Protein AF-A0A7C5Z995-F1 (afdb_monomer)

pLDDT: mean 93.44, std 4.26, range [63.25, 98.56]

Secondary structure (DSSP, 8-state):
--HHHHHHHHTTTS-HHHHHHHHHHHTSSS----HHHHHHHHT--HHHHHHHHHHHHHHHHHHHHT-HHHHHHHHHHHHHHHTTTTEEEHHHHHHHHHHHTT--GGGHHHHHHHGGG-TTEEEEPP-SSB-SEEEETTTHHHHHHHHHHHHHHHTT-EEEHHHHHHHHHHHHHHHHSSPPPHHHHHHHHHHBSSEEE-TTSEEEETTSTTT---SHHHHHHHHHHHH-S-EEHHHHHHHHHHHHT---TTB-GGGT----HHHHHHHHHH-TTEEEEETTEEEETTSS---S-HHHHHHHHHHHH-S-EEHHHHHHHHHHHS---HHHHHHHHHHTBTTBEE-TTSEEE-

Radius of gyration: 31.65 Å; Cα contacts (8 Å, |Δi|>4): 480; chains: 1; bounding box: 78×37×88 Å

Sequence (350 aa):
MMVKEIFEELTKDLDKREKTILDLRFGLSGKKKSLQEIGDGFGITKERVRQIQEKLLKKFYEKIEENKKINKIFELVHELLIQSNGFKSKNSLLNKLAQDLETKEEEINYLRFFLIFAKGIEDILKDEFHEDFYSLKENKDKIEKFFHYISVKFKNKKYKWDDFKEIFSEEFYRLVKEKAADETIEEFLKISTHIWLNPFNEVGHVTSLFIAPKNAQDKIYALFKYLNKPLHFKELHDHLRKVSQKHHELIHRFWKNVPNASTIHNELIKSEKFVLVGRGLYALKEWDYSGLFVKDLILEILKKHKKPIPKETLKKMVLEKKLVKPETVTANLYQLKGKIKIHPEGLVSL

Nearest PDB structures (foldseek):
  8d5v-assembly2_D  TM=9.071E-01  e=8.570E-03  Mycobacterium tuberculosis H37Rv
  6lts-assembly1_F  TM=8.908E-01  e=3.343E-02  Thermus thermophilus HB8
  6cuu-assembly1_F  TM=9.208E-01  e=4.122E-02  Thermus thermophilus HB27
  5e18-assembly1_F  TM=8.852E-01  e=5.082E-02  Thermus thermophilus HB8
  8hkc-assembly1_E  TM=8.489E-01  e=1.304E-01  Escherichia coli K-12

Mean predicted aligned error: 6.66 Å

Solvent-accessible surface area (backbone atoms only — not comparable to full-atom values): 18746 Å² total; per-residue (Å²): 88,68,60,57,56,56,51,52,63,76,42,66,88,51,52,76,64,59,50,50,52,50,32,37,50,64,13,36,90,56,71,62,43,52,52,54,63,50,9,65,76,68,76,44,54,39,66,58,42,48,53,51,50,53,57,50,52,56,57,47,53,64,56,47,75,73,29,67,72,56,49,51,51,46,52,52,52,52,53,60,21,53,60,21,74,23,36,36,27,52,63,62,48,51,52,51,51,29,59,78,39,67,41,57,81,78,38,50,35,47,55,60,54,54,52,77,70,34,84,62,50,37,84,44,74,58,61,89,43,30,47,50,27,36,24,31,56,92,37,39,72,52,51,57,50,44,42,47,49,51,49,65,73,32,57,68,34,71,34,47,50,68,60,40,52,55,54,47,38,54,53,40,27,73,73,68,70,44,82,64,38,80,54,29,58,55,33,47,40,72,22,32,66,38,42,30,31,24,91,81,55,30,36,24,15,52,77,20,48,73,32,35,22,86,47,69,61,40,44,54,52,42,50,39,68,73,66,71,56,71,43,38,39,62,54,50,32,53,49,44,49,57,49,32,65,62,86,50,90,51,39,39,70,51,56,56,68,68,68,54,43,68,56,45,44,52,47,48,70,74,34,82,63,38,27,56,33,31,94,64,21,35,33,53,47,90,43,86,55,42,59,58,56,70,59,56,45,53,52,50,53,40,65,72,60,77,52,71,37,47,50,67,58,53,48,51,57,49,48,73,27,25,62,61,58,73,66,57,54,54,51,38,57,60,71,38,63,87,71,41,43,75,47,95,90,47,29,36,31,99

Structure (mmCIF, N/CA/C/O backbone):
data_AF-A0A7C5Z995-F1
#
_entry.id   AF-A0A7C5Z995-F1
#
loop_
_atom_site.group_PDB
_atom_site.id
_atom_site.type_symbol
_atom_site.label_atom_id
_atom_site.label_alt_id
_atom_site.label_comp_id
_atom_site.label_asym_id
_atom_site.label_entity_id
_atom_site.label_seq_id
_atom_site.pdbx_PDB_ins_code
_atom_site.Cartn_x
_atom_site.Cartn_y
_atom_site.Cartn_z
_atom_site.occupancy
_atom_site.B_iso_or_equiv
_atom_site.auth_seq_id
_atom_site.auth_comp_id
_atom_site.auth_asym_id
_atom_site.auth_atom_id
_atom_site.pdbx_PDB_model_num
ATOM 1 N N . MET A 1 1 ? -19.740 -18.036 17.154 1.00 63.25 1 MET A N 1
ATOM 2 C CA . MET A 1 1 ? -20.480 -17.233 18.169 1.00 63.25 1 MET A CA 1
ATOM 3 C C . MET A 1 1 ? -21.264 -16.158 17.434 1.00 63.25 1 MET A C 1
ATOM 5 O O . MET A 1 1 ? -20.652 -15.476 16.630 1.00 63.25 1 MET A O 1
ATOM 9 N N . MET A 1 2 ? -22.571 -15.990 17.668 1.00 78.75 2 MET A N 1
ATOM 10 C CA . MET A 1 2 ? -23.348 -14.968 16.945 1.00 78.75 2 MET A CA 1
ATOM 11 C C . MET A 1 2 ? -23.230 -13.604 17.635 1.00 78.75 2 MET A C 1
ATOM 13 O O . MET A 1 2 ? -23.857 -13.334 18.660 1.00 78.75 2 MET A O 1
ATOM 17 N N . VAL A 1 3 ? -22.370 -12.748 17.085 1.00 87.81 3 VAL A N 1
ATOM 18 C CA . VAL A 1 3 ? -22.061 -11.407 17.613 1.00 87.81 3 VAL A CA 1
ATOM 19 C C . VAL A 1 3 ? -23.310 -10.523 17.601 1.00 87.81 3 VAL A C 1
ATOM 21 O O . VAL A 1 3 ? -23.527 -9.735 18.527 1.00 87.81 3 VAL A O 1
ATOM 24 N N . LYS A 1 4 ? -24.171 -10.699 16.594 1.00 88.31 4 LYS A N 1
ATOM 25 C CA . LYS A 1 4 ? -25.448 -9.994 16.495 1.00 88.31 4 LYS A CA 1
ATOM 26 C C . LYS A 1 4 ? -26.400 -10.336 17.641 1.00 88.31 4 LYS A C 1
ATOM 28 O O . LYS A 1 4 ? -27.022 -9.431 18.183 1.00 88.31 4 LYS A O 1
ATOM 33 N N . GLU A 1 5 ? -26.478 -11.598 18.062 1.00 89.06 5 GLU A N 1
ATOM 34 C CA . GLU A 1 5 ? -27.350 -12.005 19.177 1.00 89.06 5 GLU A CA 1
ATOM 35 C C . GLU A 1 5 ? -26.933 -11.344 20.493 1.00 89.06 5 GLU A C 1
ATOM 37 O O . GLU A 1 5 ? -27.779 -10.876 21.252 1.00 89.06 5 GLU A O 1
ATOM 42 N N . ILE A 1 6 ? -25.622 -11.235 20.737 1.00 90.31 6 ILE A N 1
ATOM 43 C CA . ILE A 1 6 ? -25.087 -10.517 21.904 1.00 90.31 6 ILE A CA 1
ATOM 44 C C . ILE A 1 6 ? -25.541 -9.053 21.867 1.00 90.31 6 ILE A C 1
ATOM 46 O O . ILE A 1 6 ? -25.962 -8.495 22.881 1.00 90.31 6 ILE A O 1
ATOM 50 N N . PHE A 1 7 ? -25.485 -8.423 20.692 1.00 91.12 7 PHE A N 1
ATOM 51 C CA . PHE A 1 7 ? -25.955 -7.054 20.518 1.00 91.12 7 PHE A CA 1
ATOM 52 C C . PHE A 1 7 ? -27.476 -6.927 20.732 1.00 91.12 7 PHE A C 1
ATOM 54 O O . PHE A 1 7 ? -27.937 -6.006 21.412 1.00 91.12 7 PHE A O 1
ATOM 61 N N . GLU A 1 8 ? -28.275 -7.847 20.196 1.00 90.75 8 GLU A N 1
ATOM 62 C CA . GLU A 1 8 ? -29.732 -7.863 20.380 1.00 90.75 8 GLU A CA 1
ATOM 63 C C . GLU A 1 8 ? -30.121 -8.033 21.857 1.00 90.75 8 GLU A C 1
ATOM 65 O O . GLU A 1 8 ? -31.002 -7.318 22.347 1.00 90.75 8 GLU A O 1
ATOM 70 N N . GLU A 1 9 ? -29.408 -8.886 22.596 1.00 90.38 9 GLU A N 1
ATOM 71 C CA . GLU A 1 9 ? -29.586 -9.068 24.039 1.00 90.38 9 GLU A CA 1
ATOM 72 C C . GLU A 1 9 ? -29.260 -7.787 24.823 1.00 90.38 9 GLU A C 1
ATOM 74 O O . GLU A 1 9 ? -30.049 -7.357 25.671 1.00 90.38 9 GLU A O 1
ATOM 79 N N . LEU A 1 10 ? -28.136 -7.133 24.506 1.00 89.44 10 LEU A N 1
ATOM 80 C CA . LEU A 1 10 ? -27.720 -5.877 25.143 1.00 89.44 10 LEU A CA 1
ATOM 81 C C . LEU A 1 10 ? -28.688 -4.718 24.886 1.00 89.44 10 LEU A C 1
ATOM 83 O O . LEU A 1 10 ? -28.768 -3.789 25.696 1.00 89.44 10 LEU A O 1
ATOM 87 N N . THR A 1 11 ? -29.409 -4.767 23.766 1.00 90.00 11 THR A N 1
ATOM 88 C CA . THR A 1 11 ? -30.326 -3.709 23.332 1.00 90.00 11 THR A CA 1
ATOM 89 C C . THR A 1 11 ? -31.794 -4.005 23.616 1.00 90.00 11 THR A C 1
ATOM 91 O O . THR A 1 11 ? -32.646 -3.211 23.227 1.00 90.00 11 THR A O 1
ATOM 94 N N . LYS A 1 12 ? -32.148 -5.108 24.284 1.00 90.06 12 LYS A N 1
ATOM 95 C CA . LYS A 1 12 ? -33.553 -5.523 24.486 1.00 90.06 12 LYS A CA 1
ATOM 96 C C . LYS A 1 12 ? -34.455 -4.476 25.162 1.00 90.06 12 LYS A C 1
ATOM 98 O O . LYS A 1 12 ? -35.642 -4.424 24.866 1.00 90.06 12 LYS A O 1
ATOM 103 N N . ASP A 1 13 ? -33.886 -3.639 26.021 1.00 89.19 13 ASP A N 1
ATOM 104 C CA . ASP A 1 13 ? -34.526 -2.551 26.777 1.00 89.19 13 ASP A CA 1
ATOM 105 C C . ASP A 1 13 ? -34.521 -1.196 26.048 1.00 89.19 13 ASP A C 1
ATOM 107 O O . ASP A 1 13 ? -35.097 -0.230 26.550 1.00 89.19 13 ASP A O 1
ATOM 111 N N . LEU A 1 14 ? -33.856 -1.099 24.893 1.00 89.81 14 LEU A N 1
ATOM 112 C CA . LEU A 1 14 ? -33.875 0.106 24.069 1.00 89.81 14 LEU A CA 1
ATOM 113 C C . LEU A 1 14 ? -35.167 0.177 23.262 1.00 89.81 14 LEU A C 1
ATOM 115 O O . LEU A 1 14 ? -35.599 -0.814 22.660 1.00 89.81 14 LEU A O 1
ATOM 119 N N . ASP A 1 15 ? -35.747 1.372 23.189 1.00 90.69 15 ASP A N 1
ATOM 120 C CA . ASP A 1 15 ? -36.911 1.590 22.341 1.00 90.69 15 ASP A CA 1
ATOM 121 C C . ASP A 1 15 ? -36.541 1.492 20.843 1.00 90.69 15 ASP A C 1
ATOM 123 O O . ASP A 1 15 ? -35.373 1.540 20.434 1.00 90.69 15 ASP A O 1
ATOM 127 N N . LYS A 1 16 ? -37.553 1.340 19.981 1.00 90.56 16 LYS A N 1
ATOM 128 C CA . LYS A 1 16 ? -37.347 1.183 18.530 1.00 90.56 16 LYS A CA 1
ATOM 129 C C . LYS A 1 16 ? -36.594 2.370 17.914 1.00 90.56 16 LYS A C 1
ATOM 131 O O . LYS A 1 16 ? -35.819 2.188 16.971 1.00 90.56 16 LYS A O 1
ATOM 136 N N . ARG A 1 17 ? -36.816 3.583 18.425 1.00 90.94 17 ARG A N 1
ATOM 137 C CA . ARG A 1 17 ? -36.190 4.808 17.920 1.00 90.94 17 ARG A CA 1
ATOM 138 C C . ARG A 1 17 ? -34.713 4.851 18.303 1.00 90.94 17 ARG A C 1
ATOM 140 O O . ARG A 1 17 ? -33.883 5.103 17.434 1.00 90.94 17 ARG A O 1
ATOM 147 N N . GLU A 1 18 ? -34.385 4.552 19.556 1.00 91.19 18 GLU A N 1
ATOM 148 C CA . GLU A 1 18 ? -33.023 4.433 20.080 1.00 91.19 18 GLU A CA 1
ATOM 149 C C . GLU A 1 18 ? -32.223 3.383 19.298 1.00 91.19 18 GLU A C 1
ATOM 151 O O . GLU A 1 18 ? -31.128 3.688 18.820 1.00 91.19 18 GLU A O 1
ATOM 156 N N . LYS A 1 19 ? -32.798 2.192 19.065 1.00 90.50 19 LYS A N 1
ATOM 157 C CA . LYS A 1 19 ? -32.174 1.144 18.233 1.00 90.50 19 LYS A CA 1
ATOM 158 C C . LYS A 1 19 ? -31.892 1.617 16.811 1.00 90.50 19 LYS A C 1
ATOM 160 O O . LYS A 1 19 ? -30.803 1.386 16.299 1.00 90.50 19 LYS A O 1
ATOM 165 N N . THR A 1 20 ? -32.849 2.305 16.186 1.00 92.06 20 THR A N 1
ATOM 166 C CA . THR A 1 20 ? -32.689 2.792 14.806 1.00 92.06 20 THR A CA 1
ATOM 167 C C . THR A 1 20 ? -31.614 3.880 14.717 1.00 92.06 20 THR A C 1
ATOM 169 O O . THR A 1 20 ? -30.796 3.870 13.801 1.00 92.06 20 THR A O 1
ATOM 172 N N . ILE A 1 21 ? -31.571 4.810 15.679 1.00 92.44 21 ILE A N 1
ATOM 173 C CA . ILE A 1 21 ? -30.526 5.844 15.743 1.00 92.44 21 ILE A CA 1
ATOM 174 C C . ILE A 1 21 ? -29.145 5.200 15.916 1.00 92.44 21 ILE A C 1
ATOM 176 O O . ILE A 1 21 ? -28.194 5.607 15.248 1.00 92.44 21 ILE A O 1
ATOM 180 N N . LEU A 1 22 ? -29.038 4.189 16.781 1.00 91.94 22 LEU A N 1
ATOM 181 C CA . LEU A 1 22 ? -27.800 3.457 17.033 1.00 91.94 22 LEU A CA 1
ATOM 182 C C . LEU A 1 22 ? -27.310 2.710 15.782 1.00 91.94 22 LEU A C 1
ATOM 184 O O . LEU A 1 22 ? -26.153 2.867 15.388 1.00 91.94 22 LEU A O 1
ATOM 188 N N . ASP A 1 23 ? -28.206 1.968 15.130 1.00 91.88 23 ASP A N 1
ATOM 189 C CA . ASP A 1 23 ? -27.931 1.241 13.888 1.00 91.88 23 ASP A CA 1
ATOM 190 C C . ASP A 1 23 ? -27.411 2.174 12.789 1.00 91.88 23 ASP A C 1
ATOM 192 O O . ASP A 1 23 ? -26.335 1.941 12.236 1.00 91.88 23 ASP A O 1
ATOM 196 N N . LEU A 1 24 ? -28.099 3.295 12.550 1.00 93.50 24 LEU A N 1
ATOM 197 C CA . LEU A 1 24 ? -27.689 4.283 11.551 1.00 93.50 24 LEU A CA 1
ATOM 198 C C . LEU A 1 24 ? -26.367 4.968 11.910 1.00 93.50 24 LEU A C 1
ATOM 200 O O . LEU A 1 24 ? -25.539 5.212 11.032 1.00 93.50 24 LEU A O 1
ATOM 204 N N . ARG A 1 25 ? -26.139 5.296 13.186 1.00 93.19 25 ARG A N 1
ATOM 205 C CA . ARG A 1 25 ? -24.936 6.025 13.615 1.00 93.19 25 ARG A CA 1
ATOM 206 C C . ARG A 1 25 ? -23.671 5.189 13.475 1.00 93.19 25 ARG A C 1
ATOM 208 O O . ARG A 1 25 ? -22.640 5.711 13.037 1.00 93.19 25 ARG A O 1
ATOM 215 N N . PHE A 1 26 ? -23.750 3.917 13.858 1.00 90.94 26 PHE A N 1
ATOM 216 C CA . PHE A 1 26 ? -22.616 2.993 13.855 1.00 90.94 26 PHE A CA 1
ATOM 217 C C . PHE A 1 26 ? -22.575 2.089 12.622 1.00 90.94 26 PHE A C 1
ATOM 219 O O . PHE A 1 26 ? -21.561 1.427 12.410 1.00 90.94 26 PHE A O 1
ATOM 226 N N . GLY A 1 27 ? -23.589 2.165 11.754 1.00 91.50 27 GLY A N 1
ATOM 227 C CA . GLY A 1 27 ? -23.659 1.408 10.508 1.00 91.50 27 GLY A CA 1
ATOM 228 C C . GLY A 1 27 ? -23.716 -0.089 10.775 1.00 91.50 27 GLY A C 1
ATOM 229 O O . GLY A 1 27 ? -23.006 -0.842 10.124 1.00 91.50 27 GLY A O 1
ATOM 230 N N . LEU A 1 28 ? -24.491 -0.519 11.773 1.00 89.62 28 LEU A N 1
ATOM 231 C CA . LEU A 1 28 ? -24.490 -1.922 12.195 1.00 89.62 28 LEU A CA 1
ATOM 232 C C . LEU A 1 28 ? -25.062 -2.813 11.087 1.00 89.62 28 LEU A C 1
ATOM 234 O O . LEU A 1 28 ? -24.405 -3.757 10.662 1.00 89.62 28 LEU A O 1
ATOM 238 N N . SER A 1 29 ? -26.213 -2.427 10.536 1.00 84.38 29 SER A N 1
ATOM 239 C CA . SER A 1 29 ? -26.883 -3.123 9.428 1.00 84.38 29 SER A CA 1
ATOM 240 C C . SER A 1 29 ? -26.614 -2.486 8.055 1.00 84.38 29 SER A C 1
ATOM 242 O O . SER A 1 29 ? -27.329 -2.759 7.091 1.00 84.38 29 SER A O 1
ATOM 244 N N . GLY A 1 30 ? -25.632 -1.584 7.934 1.00 85.62 30 GLY A N 1
ATOM 245 C CA . GLY A 1 30 ? -25.405 -0.857 6.684 1.00 85.62 30 GLY A CA 1
ATOM 246 C C . GLY A 1 30 ? -24.405 0.291 6.784 1.00 85.62 30 GLY A C 1
ATOM 247 O O . GLY A 1 30 ? -23.351 0.185 7.400 1.00 85.62 30 GLY A O 1
ATOM 248 N N . LYS A 1 31 ? -24.703 1.415 6.126 1.00 86.19 31 LYS A N 1
ATOM 249 C CA . LYS A 1 31 ? -23.790 2.566 6.091 1.00 86.19 31 LYS A CA 1
ATOM 250 C C . LYS A 1 31 ? -23.971 3.461 7.314 1.00 86.19 31 LYS A C 1
ATOM 252 O O . LYS A 1 31 ? -25.092 3.828 7.657 1.00 86.19 31 LYS A O 1
ATOM 257 N N . LYS A 1 32 ? -22.846 3.873 7.908 1.00 91.38 32 LYS A N 1
ATOM 258 C CA . LYS A 1 32 ? -22.801 4.908 8.949 1.00 91.38 32 LYS A CA 1
ATOM 259 C C . LYS A 1 32 ? -23.374 6.222 8.416 1.00 91.38 32 LYS A C 1
ATOM 261 O O . LYS A 1 32 ? -23.004 6.650 7.324 1.00 91.38 32 LYS A O 1
ATOM 266 N N . LYS A 1 33 ? -24.209 6.877 9.219 1.00 93.00 33 LYS A N 1
ATOM 267 C CA . LYS A 1 33 ? -24.712 8.236 8.997 1.00 93.00 33 LYS A CA 1
ATOM 268 C C . LYS A 1 33 ? -24.120 9.213 10.010 1.00 93.00 33 LYS A C 1
ATOM 270 O O . LYS A 1 33 ? -23.815 8.860 11.157 1.00 93.00 33 LYS A O 1
ATOM 275 N N . SER A 1 34 ? -23.954 10.456 9.582 1.00 94.88 34 SER A N 1
ATOM 276 C CA . SER A 1 34 ? -23.580 11.576 10.440 1.00 94.88 34 SER A CA 1
ATOM 277 C C . SER A 1 34 ? -24.720 11.949 11.395 1.00 94.88 34 SER A C 1
ATOM 279 O O . SER A 1 34 ? -25.890 11.650 11.159 1.00 94.88 34 SER A O 1
ATOM 281 N N . LEU A 1 35 ? -24.382 12.652 12.479 1.00 94.94 35 LEU A N 1
ATOM 282 C CA . LEU A 1 35 ? -25.378 13.174 13.421 1.00 94.94 35 LEU A CA 1
ATOM 283 C C . LEU A 1 35 ? -26.405 14.092 12.734 1.00 94.94 35 LEU A C 1
ATOM 285 O O . LEU A 1 35 ? -27.559 14.114 13.148 1.00 94.94 35 LEU A O 1
ATOM 289 N N . GLN A 1 36 ? -25.985 14.830 11.699 1.00 95.62 36 GLN A N 1
ATOM 290 C CA . GLN A 1 36 ? -26.862 15.725 10.945 1.00 95.62 36 GLN A CA 1
ATOM 291 C C . GLN A 1 36 ? -27.856 14.934 10.093 1.00 95.62 36 GLN A C 1
ATOM 293 O O . GLN A 1 36 ? -29.053 15.133 10.239 1.00 95.62 36 GLN A O 1
ATOM 298 N N . GLU A 1 37 ? -27.381 13.973 9.295 1.00 96.12 37 GLU A N 1
ATOM 299 C CA . GLU A 1 37 ? -28.250 13.143 8.443 1.00 96.12 37 GLU A CA 1
ATOM 300 C C . GLU A 1 37 ? -29.283 12.354 9.258 1.00 96.12 37 GLU A C 1
ATOM 302 O O . GLU A 1 37 ? -30.414 12.145 8.817 1.00 96.12 37 GLU A O 1
ATOM 307 N N . ILE A 1 38 ? -28.900 11.896 10.454 1.00 95.12 38 ILE A N 1
ATOM 308 C CA . ILE A 1 38 ? -29.834 11.253 11.383 1.00 95.12 38 ILE A CA 1
ATOM 309 C C . ILE A 1 38 ? -30.824 12.288 11.924 1.00 95.12 38 ILE A C 1
ATOM 311 O O . ILE A 1 38 ? -32.017 12.009 11.976 1.00 95.12 38 ILE A O 1
ATOM 315 N N . GLY A 1 39 ? -30.355 13.476 12.308 1.00 95.38 39 GLY A N 1
ATOM 316 C CA . GLY A 1 39 ? -31.212 14.553 12.800 1.00 95.38 39 GLY A CA 1
ATOM 317 C C . GLY A 1 39 ? -32.307 14.918 11.801 1.00 95.38 39 GLY A C 1
ATOM 318 O O . GLY A 1 39 ? -33.489 14.875 12.148 1.00 95.38 39 GLY A O 1
ATOM 319 N N . ASP A 1 40 ? -31.917 15.147 10.549 1.00 95.62 40 ASP A N 1
ATOM 320 C CA . ASP A 1 40 ? -32.823 15.475 9.447 1.00 95.62 40 ASP A CA 1
ATOM 321 C C . ASP A 1 40 ? -33.854 14.356 9.222 1.00 95.62 40 ASP A C 1
ATOM 323 O O . ASP A 1 40 ? -35.051 14.620 9.119 1.00 95.62 40 ASP A O 1
ATOM 327 N N . GLY A 1 41 ? -33.419 13.090 9.242 1.00 94.31 41 GLY A N 1
ATOM 328 C CA . GLY A 1 41 ? -34.306 11.934 9.070 1.00 94.31 41 GLY A CA 1
ATOM 329 C C . GLY A 1 41 ? -35.305 11.706 10.213 1.00 94.31 41 GLY A C 1
ATOM 330 O O . GLY A 1 41 ? -36.337 11.073 10.001 1.00 94.31 41 GLY A O 1
ATOM 331 N N . PHE A 1 42 ? -35.020 12.211 11.416 1.00 93.31 42 PHE A N 1
ATOM 332 C CA . PHE A 1 42 ? -35.881 12.077 12.600 1.00 93.31 42 PHE A CA 1
ATOM 333 C C . PHE A 1 42 ? -36.568 13.386 13.015 1.00 93.31 42 PHE A C 1
ATOM 335 O O . PHE A 1 42 ? -37.239 13.402 14.053 1.00 93.31 42 PHE A O 1
ATOM 342 N N . GLY A 1 43 ? -36.387 14.472 12.255 1.00 94.94 43 GLY A N 1
ATOM 343 C CA . GLY A 1 43 ? -36.925 15.795 12.579 1.00 94.94 43 GLY A CA 1
ATOM 344 C C . GLY A 1 43 ? -36.395 16.362 13.901 1.00 94.94 43 GLY A C 1
ATOM 345 O O . GLY A 1 43 ? -37.139 17.001 14.642 1.00 94.94 43 GLY A O 1
ATOM 346 N N . ILE A 1 44 ? -35.134 16.083 14.247 1.00 95.50 44 ILE A N 1
ATOM 347 C CA . ILE A 1 44 ? -34.489 16.560 15.480 1.00 95.50 44 ILE A CA 1
ATOM 348 C C . ILE A 1 44 ? -33.142 17.214 15.185 1.00 95.50 44 ILE A C 1
ATOM 350 O O . ILE A 1 44 ? -32.502 16.952 14.174 1.00 95.50 44 ILE A O 1
ATOM 354 N N . THR A 1 45 ? -32.675 18.057 16.102 1.00 96.38 45 THR A N 1
ATOM 355 C CA . THR A 1 45 ? -31.377 18.717 15.940 1.00 96.38 45 THR A CA 1
ATOM 356 C C . THR A 1 45 ? -30.222 17.717 16.040 1.00 96.38 45 THR A C 1
ATOM 358 O O . THR A 1 45 ? -30.291 16.726 16.772 1.00 96.38 45 THR A O 1
ATOM 361 N N . LYS A 1 46 ? -29.104 18.025 15.369 1.00 96.69 46 LYS A N 1
ATOM 362 C CA . LYS A 1 46 ? -27.824 17.306 15.503 1.00 96.69 46 LYS A CA 1
ATOM 363 C C . LYS A 1 46 ? -27.424 17.096 16.967 1.00 96.69 46 LYS A C 1
ATOM 365 O O . LYS A 1 46 ? -26.975 16.018 17.349 1.00 96.69 46 LYS A O 1
ATOM 370 N N . GLU A 1 47 ? -27.605 18.130 17.785 1.00 95.81 47 GLU A N 1
ATOM 371 C CA . GLU A 1 47 ? -27.285 18.098 19.211 1.00 95.81 47 GLU A CA 1
ATOM 372 C C . GLU A 1 47 ? -28.177 17.113 19.973 1.00 95.81 47 GLU A C 1
ATOM 374 O O . GLU A 1 47 ? -27.694 16.348 20.807 1.00 95.81 47 GLU A O 1
ATOM 379 N N . ARG A 1 48 ? -29.466 17.034 19.625 1.00 94.62 48 ARG A N 1
ATOM 380 C CA . ARG A 1 48 ? -30.360 16.039 20.218 1.00 94.62 48 ARG A CA 1
ATOM 381 C C . ARG A 1 48 ? -29.934 14.611 19.874 1.00 94.62 48 ARG A C 1
ATOM 383 O O . ARG A 1 48 ? -29.979 13.747 20.748 1.00 94.62 48 ARG A O 1
ATOM 390 N N . VAL A 1 49 ? -29.488 14.359 18.641 1.00 94.62 49 VAL A N 1
ATOM 391 C CA . VAL A 1 49 ? -28.930 13.049 18.252 1.00 94.62 49 VAL A CA 1
ATOM 392 C C . VAL A 1 49 ? -27.669 12.736 19.061 1.00 94.62 49 VAL A C 1
ATOM 394 O O . VAL A 1 49 ? -27.540 11.621 19.563 1.00 94.62 49 VAL A O 1
ATOM 397 N N . ARG A 1 50 ? -26.768 13.713 19.241 1.00 94.69 50 ARG A N 1
ATOM 398 C CA . ARG A 1 50 ? -25.547 13.558 20.052 1.00 94.69 50 ARG A CA 1
ATOM 399 C C . ARG A 1 50 ? -25.876 13.146 21.489 1.00 94.69 50 ARG A C 1
ATOM 401 O O . ARG A 1 50 ? -25.319 12.171 21.980 1.00 94.69 50 ARG A O 1
ATOM 408 N N . GLN A 1 51 ? -26.832 13.824 22.124 1.00 94.75 51 GLN A N 1
ATOM 409 C CA . GLN A 1 51 ? -27.283 13.501 23.484 1.00 94.75 51 GLN A CA 1
ATOM 410 C C . GLN A 1 51 ? -27.854 12.081 23.591 1.00 94.75 51 GLN A C 1
ATOM 412 O O . GLN A 1 51 ? -27.560 11.364 24.547 1.00 94.75 51 GLN A O 1
ATOM 417 N N . ILE A 1 52 ? -28.665 11.659 22.610 1.00 92.12 52 ILE A N 1
ATOM 418 C CA . ILE A 1 52 ? -29.194 10.288 22.554 1.00 92.12 52 ILE A CA 1
ATOM 419 C C . ILE A 1 52 ? -28.036 9.292 22.429 1.00 92.12 52 ILE A C 1
ATOM 421 O O . ILE A 1 52 ? -27.986 8.329 23.189 1.00 92.12 52 ILE A O 1
ATOM 425 N N . GLN A 1 53 ? -27.077 9.544 21.532 1.00 92.81 53 GLN A N 1
ATOM 426 C CA . GLN A 1 53 ? -25.897 8.694 21.358 1.00 92.81 53 GLN A CA 1
ATOM 427 C C . GLN A 1 53 ? -25.112 8.545 22.668 1.00 92.81 53 GLN A C 1
ATOM 429 O O . GLN A 1 53 ? -24.793 7.426 23.054 1.00 92.81 53 GLN A O 1
ATOM 434 N N . GLU A 1 54 ? -24.816 9.640 23.368 1.00 92.50 54 GLU A N 1
ATOM 435 C CA . GLU A 1 54 ? -24.051 9.604 24.623 1.00 92.50 54 GLU A CA 1
ATOM 436 C C . GLU A 1 54 ? -24.779 8.841 25.726 1.00 92.50 54 GLU A C 1
ATOM 438 O O . GLU A 1 54 ? -24.176 8.005 26.402 1.00 92.50 54 GLU A O 1
ATOM 443 N N . LYS A 1 55 ? -26.093 9.060 25.859 1.00 91.94 55 LYS A N 1
ATOM 444 C CA . LYS A 1 55 ? -26.932 8.305 26.795 1.00 91.94 55 LYS A CA 1
ATOM 445 C C . LYS A 1 55 ? -26.898 6.806 26.490 1.00 91.94 55 LYS A C 1
ATOM 447 O O . LYS A 1 55 ? -26.801 6.003 27.416 1.00 91.94 55 LYS A O 1
ATOM 452 N N . LEU A 1 56 ? -26.976 6.429 25.212 1.00 91.06 56 LEU A N 1
ATOM 453 C CA . LEU A 1 56 ? -26.908 5.031 24.789 1.00 91.06 56 LEU A CA 1
ATOM 454 C C . LEU A 1 56 ? -25.534 4.428 25.077 1.00 91.06 56 LEU A C 1
ATOM 456 O O . LEU A 1 56 ? -25.468 3.392 25.729 1.00 91.06 56 LEU A O 1
ATOM 460 N N . LEU A 1 57 ? -24.447 5.087 24.664 1.00 91.38 57 LEU A N 1
ATOM 461 C CA . LEU A 1 57 ? -23.082 4.610 24.908 1.00 91.38 57 LEU A CA 1
ATOM 462 C C . LEU A 1 57 ? -22.812 4.403 26.401 1.00 91.38 57 LEU A C 1
ATOM 464 O O . LEU A 1 57 ? -22.259 3.372 26.770 1.00 91.38 57 LEU A O 1
ATOM 468 N N . LYS A 1 58 ? -23.269 5.315 27.270 1.00 90.38 58 LYS A N 1
ATOM 469 C CA . LYS A 1 58 ? -23.139 5.149 28.725 1.00 90.38 58 LYS A CA 1
ATOM 470 C C . LYS A 1 58 ? -23.826 3.874 29.231 1.00 90.38 58 LYS A C 1
ATOM 472 O O . LYS A 1 58 ? -23.208 3.120 29.972 1.00 90.38 58 LYS A O 1
ATOM 477 N N . LYS A 1 59 ? -25.056 3.591 28.779 1.00 88.31 59 LYS A N 1
ATOM 478 C CA . LYS A 1 59 ? -25.755 2.333 29.112 1.00 88.31 59 LYS A CA 1
ATOM 479 C C . LYS A 1 59 ? -24.997 1.094 28.619 1.00 88.31 59 LYS A C 1
ATOM 481 O O . LYS A 1 59 ? -25.035 0.058 29.273 1.00 88.31 59 LYS A O 1
ATOM 486 N N . PHE A 1 60 ? -24.348 1.175 27.455 1.00 90.81 60 PHE A N 1
ATOM 487 C CA . PHE A 1 60 ? -23.559 0.060 26.927 1.00 90.81 60 PHE A CA 1
ATOM 488 C C . PHE A 1 60 ? -22.303 -0.206 27.746 1.00 90.81 60 PHE A C 1
ATOM 490 O O . PHE A 1 60 ? -22.006 -1.373 27.964 1.00 90.81 60 PHE A O 1
ATOM 497 N N . TYR A 1 61 ? -21.604 0.829 28.223 1.00 88.44 61 TYR A N 1
ATOM 498 C CA . TYR A 1 61 ? -20.410 0.645 29.055 1.00 88.44 61 TYR A CA 1
ATOM 499 C C . TYR A 1 61 ? -20.690 -0.256 30.263 1.00 88.44 61 TYR A C 1
ATOM 501 O O . TYR A 1 61 ? -19.985 -1.243 30.449 1.00 88.44 61 TYR A O 1
ATOM 509 N N . GLU A 1 62 ? -21.755 0.037 31.013 1.00 86.38 62 GLU A N 1
ATOM 510 C CA . GLU A 1 62 ? -22.142 -0.726 32.209 1.00 86.38 62 GLU A CA 1
ATOM 511 C C . GLU A 1 62 ? -22.453 -2.194 31.865 1.00 86.38 62 GLU A C 1
ATOM 513 O O . GLU A 1 62 ? -21.921 -3.115 32.477 1.00 86.38 62 GLU A O 1
ATOM 518 N N . LYS A 1 63 ? -23.249 -2.435 30.815 1.00 90.00 63 LYS A N 1
ATOM 519 C CA . LYS A 1 63 ? -23.633 -3.802 30.423 1.00 90.00 63 LYS A CA 1
ATOM 520 C C . LYS A 1 63 ? -22.498 -4.612 29.801 1.00 90.00 63 LYS A C 1
ATOM 522 O O . LYS A 1 63 ? -22.495 -5.836 29.905 1.00 90.00 63 LYS A O 1
ATOM 527 N N . ILE A 1 64 ? -21.591 -3.958 29.076 1.00 90.94 64 ILE A N 1
ATOM 528 C CA . ILE A 1 64 ? -20.468 -4.622 28.406 1.00 90.94 64 ILE A CA 1
ATOM 529 C C . ILE A 1 64 ? -19.432 -5.068 29.432 1.00 90.94 64 ILE A C 1
ATOM 531 O O . ILE A 1 64 ? -18.922 -6.177 29.308 1.00 90.94 64 ILE A O 1
ATOM 535 N N . GLU A 1 65 ? -19.168 -4.253 30.455 1.00 86.56 65 GLU A N 1
ATOM 536 C CA . GLU A 1 65 ? -18.200 -4.572 31.509 1.00 86.56 65 GLU A CA 1
ATOM 537 C C . GLU A 1 65 ? -18.533 -5.895 32.224 1.00 86.56 65 GLU A C 1
ATOM 539 O O . GLU A 1 65 ? -17.643 -6.705 32.486 1.00 86.56 65 GLU A O 1
ATOM 544 N N . GLU A 1 66 ? -19.820 -6.178 32.432 1.00 87.88 66 GLU A N 1
ATOM 545 C CA . GLU A 1 66 ? -20.305 -7.421 33.047 1.00 87.88 66 GLU A CA 1
ATOM 546 C C . GLU A 1 66 ? -20.433 -8.599 32.053 1.00 87.88 66 GLU A C 1
ATOM 548 O O . GLU A 1 66 ? -20.619 -9.756 32.454 1.00 87.88 66 GLU A O 1
ATOM 553 N N . ASN A 1 67 ? -20.326 -8.352 30.741 1.00 92.38 67 ASN A N 1
ATOM 554 C CA . ASN A 1 67 ? -20.577 -9.362 29.715 1.00 92.38 67 ASN A CA 1
ATOM 555 C C . ASN A 1 67 ? -19.328 -10.203 29.405 1.00 92.38 67 ASN A C 1
ATOM 557 O O . ASN A 1 67 ? -18.480 -9.843 28.586 1.00 92.38 67 ASN A O 1
ATOM 561 N N . LYS A 1 68 ? -19.274 -11.410 29.983 1.00 92.00 68 LYS A N 1
ATOM 562 C CA . LYS A 1 68 ? -18.176 -12.375 29.781 1.00 92.00 68 LYS A CA 1
ATOM 563 C C . LYS A 1 68 ? -17.875 -12.697 28.311 1.00 92.00 68 LYS A C 1
ATOM 565 O O . LYS A 1 68 ? -16.715 -12.907 27.972 1.00 92.00 68 LYS A O 1
ATOM 570 N N . LYS A 1 69 ? -18.889 -12.755 27.435 1.00 92.06 69 LYS A N 1
ATOM 571 C CA . LYS A 1 69 ? -18.674 -13.066 26.009 1.00 92.06 69 LYS A CA 1
ATOM 572 C C . LYS A 1 69 ? -17.930 -11.928 25.311 1.00 92.06 69 LYS A C 1
ATOM 574 O O . LYS A 1 69 ? -17.037 -12.198 24.520 1.00 92.06 69 LYS A O 1
ATOM 579 N N . ILE A 1 70 ? -18.270 -10.677 25.624 1.00 93.38 70 ILE A N 1
ATOM 580 C CA . ILE A 1 70 ? -17.607 -9.501 25.041 1.00 93.38 70 ILE A CA 1
ATOM 581 C C . ILE A 1 70 ? -16.209 -9.318 25.624 1.00 93.38 70 ILE A C 1
ATOM 583 O O . ILE A 1 70 ? -15.276 -9.060 24.871 1.00 93.38 70 ILE A O 1
ATOM 587 N N . ASN A 1 71 ? -16.030 -9.544 26.926 1.00 93.12 71 ASN A N 1
ATOM 588 C CA . ASN A 1 71 ? -14.700 -9.504 27.534 1.00 93.12 71 ASN A CA 1
ATOM 589 C C . ASN A 1 71 ? -13.751 -10.522 26.878 1.00 93.12 71 ASN A C 1
ATOM 591 O O . ASN A 1 71 ? -12.622 -10.169 26.556 1.00 93.12 71 ASN A O 1
ATOM 595 N N . LYS A 1 72 ? -14.243 -11.720 26.528 1.00 93.69 72 LYS A N 1
ATOM 596 C CA . LYS A 1 72 ? -13.472 -12.689 25.733 1.00 93.69 72 LYS A CA 1
ATOM 597 C C . LYS A 1 72 ? -13.102 -12.170 24.334 1.00 93.69 72 LYS A C 1
ATOM 599 O O . LYS A 1 72 ? -12.022 -12.467 23.840 1.00 93.69 72 LYS A O 1
ATOM 604 N N . ILE A 1 73 ? -13.967 -11.385 23.682 1.00 94.75 73 ILE A N 1
ATOM 605 C CA . ILE A 1 73 ? -13.628 -10.718 22.408 1.00 94.75 73 ILE A CA 1
ATOM 606 C C . ILE A 1 73 ? -12.487 -9.720 22.627 1.00 94.75 73 ILE A C 1
ATOM 608 O O . ILE A 1 73 ? -11.568 -9.664 21.816 1.00 94.75 73 ILE A O 1
ATOM 612 N N . PHE A 1 74 ? -12.529 -8.940 23.708 1.00 96.00 74 PHE A N 1
ATOM 613 C CA . PHE A 1 74 ? -11.477 -7.969 24.017 1.00 96.00 74 PHE A CA 1
ATOM 614 C C . PHE A 1 74 ? -10.142 -8.639 24.343 1.00 96.00 74 PHE A C 1
ATOM 616 O O . PHE A 1 74 ? -9.114 -8.165 23.869 1.00 96.00 74 PHE A O 1
ATOM 623 N N . GLU A 1 75 ? -10.158 -9.759 25.068 1.00 95.69 75 GLU A N 1
ATOM 624 C CA . GLU A 1 75 ? -8.972 -10.591 25.312 1.00 95.69 75 GLU A CA 1
ATOM 625 C C . GLU A 1 75 ? -8.358 -11.079 23.992 1.00 95.69 75 GLU A C 1
ATOM 627 O O . GLU A 1 75 ? -7.174 -10.851 23.750 1.00 95.69 75 GLU A O 1
ATOM 632 N N . LEU A 1 76 ? -9.171 -11.635 23.085 1.00 96.19 76 LEU A N 1
ATOM 633 C CA . LEU A 1 76 ? -8.705 -12.065 21.759 1.00 96.19 76 LEU A CA 1
ATOM 634 C C . LEU A 1 76 ? -8.114 -10.907 20.950 1.00 96.19 76 LEU A C 1
ATOM 636 O O . LEU A 1 76 ? -7.075 -11.051 20.315 1.00 96.19 76 LEU A O 1
ATOM 640 N N . VAL A 1 77 ? -8.753 -9.736 20.967 1.00 97.75 77 VAL A N 1
ATOM 641 C CA . VAL A 1 77 ? -8.240 -8.552 20.263 1.00 97.75 77 VAL A CA 1
ATOM 642 C C . VAL A 1 77 ? -6.894 -8.123 20.833 1.00 97.75 77 VAL A C 1
ATOM 644 O O . VAL A 1 77 ? -5.983 -7.807 20.072 1.00 97.75 77 VAL A O 1
ATOM 647 N N . HIS A 1 78 ? -6.759 -8.129 22.156 1.00 97.75 78 HIS A N 1
ATOM 648 C CA . HIS A 1 78 ? -5.511 -7.799 22.827 1.00 97.75 78 HIS A CA 1
ATOM 649 C C . HIS A 1 78 ? -4.391 -8.778 22.436 1.00 97.75 78 HIS A C 1
ATOM 651 O O . HIS A 1 78 ? -3.301 -8.344 22.063 1.00 97.75 78 HIS A O 1
ATOM 657 N N . GLU A 1 79 ? -4.667 -10.086 22.428 1.00 96.69 79 GLU A N 1
ATOM 658 C CA . GLU A 1 79 ? -3.729 -11.120 21.964 1.00 96.69 79 GLU A CA 1
ATOM 659 C C . GLU A 1 79 ? -3.315 -10.919 20.498 1.00 96.69 79 GLU A C 1
ATOM 661 O O . GLU A 1 79 ? -2.123 -10.949 20.181 1.00 96.69 79 GLU A O 1
ATOM 666 N N . LEU A 1 80 ? -4.277 -10.649 19.610 1.00 97.12 80 LEU A N 1
ATOM 667 C CA . LEU A 1 80 ? -4.021 -10.390 18.189 1.00 97.12 80 LEU A CA 1
ATOM 668 C C . LEU A 1 80 ? -3.180 -9.129 17.959 1.00 97.12 80 LEU A C 1
ATOM 670 O O . LEU A 1 80 ? -2.403 -9.081 17.007 1.00 97.12 80 LEU A O 1
ATOM 674 N N . LEU A 1 81 ? -3.332 -8.102 18.797 1.00 97.88 81 LEU A N 1
ATOM 675 C CA . LEU A 1 81 ? -2.503 -6.899 18.724 1.00 97.88 81 LEU A CA 1
ATOM 676 C C . LEU A 1 81 ? -1.083 -7.174 19.227 1.00 97.88 81 LEU A C 1
ATOM 678 O O . LEU A 1 81 ? -0.132 -6.721 18.595 1.00 97.88 81 LEU A O 1
ATOM 682 N N . ILE A 1 82 ? -0.912 -7.945 20.308 1.00 96.38 82 ILE A N 1
ATOM 683 C CA . ILE A 1 82 ? 0.417 -8.334 20.818 1.00 96.38 82 ILE A CA 1
ATOM 684 C C . ILE A 1 82 ? 1.237 -9.064 19.744 1.00 96.38 82 ILE A C 1
ATOM 686 O O . ILE A 1 82 ? 2.435 -8.805 19.615 1.00 96.38 82 ILE A O 1
ATOM 690 N N . GLN A 1 83 ? 0.603 -9.931 18.945 1.00 95.94 83 GLN A N 1
ATOM 691 C CA . GLN A 1 83 ? 1.264 -10.689 17.869 1.00 95.94 83 GLN A CA 1
ATOM 692 C C . GLN A 1 83 ? 1.968 -9.797 16.832 1.00 95.94 83 GLN A C 1
ATOM 694 O O . GLN A 1 83 ? 2.951 -10.224 16.229 1.00 95.94 83 GLN A O 1
ATOM 699 N N . SER A 1 84 ? 1.519 -8.551 16.668 1.00 96.81 84 SER A N 1
ATOM 700 C CA . SER A 1 84 ? 2.104 -7.553 15.768 1.00 96.81 84 SER A CA 1
ATOM 701 C C . SER A 1 84 ? 2.638 -6.322 16.520 1.00 96.81 84 SER A C 1
ATOM 703 O O . SER A 1 84 ? 2.489 -5.187 16.070 1.00 96.81 84 SER A O 1
ATOM 705 N N . ASN A 1 85 ? 3.259 -6.540 17.689 1.00 97.50 85 ASN A N 1
ATOM 706 C CA . ASN A 1 85 ? 3.861 -5.501 18.545 1.00 97.50 85 ASN A CA 1
ATOM 707 C C . ASN A 1 85 ? 2.902 -4.354 18.924 1.00 97.50 85 ASN A C 1
ATOM 709 O O . ASN A 1 85 ? 3.292 -3.186 19.011 1.00 97.50 85 ASN A O 1
ATOM 713 N N . GLY A 1 86 ? 1.637 -4.690 19.153 1.00 97.19 86 GLY A N 1
ATOM 714 C CA . GLY A 1 86 ? 0.635 -3.786 19.699 1.00 97.19 86 GLY A CA 1
ATOM 715 C C . GLY A 1 86 ? -0.151 -2.989 18.665 1.00 97.19 86 GLY A C 1
ATOM 716 O O . GLY A 1 86 ? -0.867 -2.081 19.070 1.00 97.19 86 GLY A O 1
ATOM 717 N N . PHE A 1 87 ? -0.065 -3.283 17.362 1.00 98.31 87 PHE A N 1
ATOM 718 C CA . PHE A 1 87 ? -0.884 -2.596 16.355 1.00 98.31 87 PHE A CA 1
ATOM 719 C C . PHE A 1 87 ? -1.259 -3.490 15.169 1.00 98.31 87 PHE A C 1
ATOM 721 O O . PHE A 1 87 ? -0.472 -4.331 14.744 1.00 98.31 87 PHE A O 1
ATOM 728 N N . LYS A 1 88 ? -2.456 -3.309 14.601 1.00 98.31 88 LYS A N 1
ATOM 729 C CA . LYS A 1 88 ? -2.936 -4.079 13.438 1.00 98.31 88 LYS A CA 1
ATOM 730 C C . LYS A 1 88 ? -3.909 -3.244 12.604 1.00 98.31 88 LYS A C 1
ATOM 732 O O . LYS A 1 88 ? -4.661 -2.428 13.146 1.00 98.31 88 LYS A O 1
ATOM 737 N N . SER A 1 89 ? -3.916 -3.432 11.282 1.00 97.81 89 SER A N 1
ATOM 738 C CA . SER A 1 89 ? -4.853 -2.712 10.411 1.00 97.81 89 SER A CA 1
ATOM 739 C C . SER A 1 89 ? -6.296 -3.092 10.759 1.00 97.81 89 SER A C 1
ATOM 741 O O . SER A 1 89 ? -6.568 -4.234 11.146 1.00 97.81 89 SER A O 1
ATOM 743 N N . LYS A 1 90 ? -7.252 -2.164 10.594 1.00 95.94 90 LYS A N 1
ATOM 744 C CA . LYS A 1 90 ? -8.664 -2.444 10.927 1.00 95.94 90 LYS A CA 1
ATOM 745 C C . LYS A 1 90 ? -9.197 -3.677 10.202 1.00 95.94 90 LYS A C 1
ATOM 747 O O . LYS A 1 90 ? -9.901 -4.482 10.802 1.00 95.94 90 LYS A O 1
ATOM 752 N N . ASN A 1 91 ? -8.855 -3.824 8.923 1.00 94.00 91 ASN A N 1
ATOM 753 C CA . ASN A 1 91 ? -9.309 -4.951 8.115 1.00 94.00 91 ASN A CA 1
ATOM 754 C C . ASN A 1 91 ? -8.639 -6.257 8.550 1.00 94.00 91 ASN A C 1
ATOM 756 O O . ASN A 1 91 ? -9.351 -7.236 8.750 1.00 94.00 91 ASN A O 1
ATOM 760 N N . SER A 1 92 ? -7.314 -6.277 8.758 1.00 95.69 92 SER A N 1
ATOM 761 C CA . SER A 1 92 ? -6.625 -7.476 9.259 1.00 95.69 92 SER A CA 1
ATOM 762 C C . SER A 1 92 ? -7.202 -7.937 10.593 1.00 95.69 92 SER A C 1
ATOM 764 O O . SER A 1 92 ? -7.513 -9.116 10.741 1.00 95.69 92 SER A O 1
ATOM 766 N N . LEU A 1 93 ? -7.372 -7.015 11.550 1.00 97.06 93 LEU A N 1
ATOM 767 C CA . LEU A 1 93 ? -7.878 -7.344 12.880 1.00 97.06 93 LEU A CA 1
ATOM 768 C C . LEU A 1 93 ? -9.306 -7.885 12.810 1.00 97.06 93 LEU A C 1
ATOM 770 O O . LEU A 1 93 ? -9.580 -8.952 13.347 1.00 97.06 93 LEU A O 1
ATOM 774 N N . LEU A 1 94 ? -10.212 -7.170 12.136 1.00 94.81 94 LEU A N 1
ATOM 775 C CA . LEU A 1 94 ? -11.620 -7.560 12.069 1.00 94.81 94 LEU A CA 1
ATOM 776 C C . LEU A 1 94 ? -11.825 -8.861 11.290 1.00 94.81 94 LEU A C 1
ATOM 778 O O . LEU A 1 94 ? -12.635 -9.678 11.713 1.00 94.81 94 LEU A O 1
ATOM 782 N N . ASN A 1 95 ? -11.087 -9.082 10.198 1.00 93.25 95 ASN A N 1
ATOM 783 C CA . ASN A 1 95 ? -11.178 -10.324 9.430 1.00 93.25 95 ASN A CA 1
ATOM 784 C C . ASN A 1 95 ? -10.660 -11.515 10.239 1.00 93.25 95 ASN A C 1
ATOM 786 O O . ASN A 1 95 ? -11.304 -12.562 10.263 1.00 93.25 95 ASN A O 1
ATOM 790 N N . LYS A 1 96 ? -9.527 -11.347 10.933 1.00 94.50 96 LYS A N 1
ATOM 791 C CA . LYS A 1 96 ? -8.961 -12.393 11.788 1.00 94.50 96 LYS A CA 1
ATOM 792 C C . LYS A 1 96 ? -9.883 -12.710 12.964 1.00 94.50 96 LYS A C 1
ATOM 794 O O . LYS A 1 96 ? -10.189 -13.871 13.206 1.00 94.50 96 LYS A O 1
ATOM 799 N N . LEU A 1 97 ? -10.410 -11.680 13.621 1.00 94.38 97 LEU A N 1
ATOM 800 C CA . LEU A 1 97 ? -11.375 -11.832 14.704 1.00 94.38 97 LEU A CA 1
ATOM 801 C C . LEU A 1 97 ? -12.669 -12.507 14.229 1.00 94.38 97 LEU A C 1
ATOM 803 O O . LEU A 1 97 ? -13.181 -13.393 14.905 1.00 94.38 97 LEU A O 1
ATOM 807 N N . ALA A 1 98 ? -13.190 -12.124 13.060 1.00 92.69 98 ALA A N 1
ATOM 808 C CA . ALA A 1 98 ? -14.374 -12.754 12.484 1.00 92.69 98 ALA A CA 1
ATOM 809 C C . ALA A 1 98 ? -14.127 -14.233 12.153 1.00 92.69 98 ALA A C 1
ATOM 811 O O . ALA A 1 98 ? -15.000 -15.060 12.405 1.00 92.69 98 ALA A O 1
ATOM 812 N N . GLN A 1 99 ? -12.938 -14.571 11.648 1.00 92.75 99 GLN A N 1
ATOM 813 C CA . GLN A 1 99 ? -12.532 -15.954 11.407 1.00 92.75 99 GLN A CA 1
ATOM 814 C C . GLN A 1 99 ? -12.470 -16.756 12.714 1.00 92.75 99 GLN A C 1
ATOM 816 O O . GLN A 1 99 ? -13.090 -17.812 12.801 1.00 92.75 99 GLN A O 1
ATOM 821 N N . ASP A 1 100 ? -11.774 -16.246 13.733 1.00 92.25 100 ASP A N 1
ATOM 822 C CA . ASP A 1 100 ? -11.568 -16.948 15.008 1.00 92.25 100 ASP A CA 1
ATOM 823 C C . ASP A 1 100 ? -12.876 -17.113 15.808 1.00 92.25 100 ASP A C 1
ATOM 825 O O . ASP A 1 100 ? -13.022 -18.045 16.598 1.00 92.25 100 ASP A O 1
ATOM 829 N N . LEU A 1 101 ? -13.853 -16.227 15.589 1.00 91.44 101 LEU A N 1
ATOM 830 C CA . LEU A 1 101 ? -15.180 -16.285 16.209 1.00 91.44 101 LEU A CA 1
ATOM 831 C C . LEU A 1 101 ? -16.242 -16.996 15.353 1.00 91.44 101 LEU A C 1
ATOM 833 O O . LEU A 1 101 ? -17.395 -17.099 15.801 1.00 91.44 101 LEU A O 1
ATOM 837 N N . GLU A 1 102 ? -15.886 -17.450 14.146 1.00 91.62 102 GLU A N 1
ATOM 838 C CA . GLU A 1 102 ? -16.801 -18.016 13.139 1.00 91.62 102 GLU A CA 1
ATOM 839 C C . GLU A 1 102 ? -18.010 -17.098 12.874 1.00 91.62 102 GLU A C 1
ATOM 841 O O . GLU A 1 102 ? -19.175 -17.498 12.930 1.00 91.62 102 GLU A O 1
ATOM 846 N N . THR A 1 103 ? -17.721 -15.815 12.674 1.00 87.62 103 THR A N 1
ATOM 847 C CA . THR A 1 103 ? -18.694 -14.728 12.517 1.00 87.62 103 THR A CA 1
ATOM 848 C C . THR A 1 103 ? -18.980 -14.466 11.039 1.00 87.62 103 THR A C 1
ATOM 850 O O . THR A 1 103 ? -18.087 -14.574 10.195 1.00 87.62 103 THR A O 1
ATOM 853 N N . LYS A 1 104 ? -20.219 -14.089 10.702 1.00 87.50 104 LYS A N 1
ATOM 854 C CA . LYS A 1 104 ? -20.588 -13.755 9.316 1.00 87.50 104 LYS A CA 1
ATOM 855 C C . LYS A 1 104 ? -20.059 -12.374 8.914 1.00 87.50 104 LYS A C 1
ATOM 857 O O . LYS A 1 104 ? -19.925 -11.484 9.747 1.00 87.50 104 LYS A O 1
ATOM 862 N N . GLU A 1 105 ? -19.839 -12.151 7.618 1.00 83.75 105 GLU A N 1
ATOM 863 C CA . GLU A 1 105 ? -19.365 -10.854 7.095 1.00 83.75 105 GLU A CA 1
ATOM 864 C C . GLU A 1 105 ? -20.299 -9.689 7.479 1.00 83.75 105 GLU A C 1
ATOM 866 O O . GLU A 1 105 ? -19.847 -8.616 7.879 1.00 83.75 105 GLU A O 1
ATOM 871 N N . GLU A 1 106 ? -21.612 -9.933 7.458 1.00 84.00 106 GLU A N 1
ATOM 872 C CA . GLU A 1 106 ? -22.649 -8.981 7.880 1.00 84.00 106 GLU A CA 1
ATOM 873 C C . GLU A 1 106 ? -22.566 -8.587 9.364 1.00 84.00 106 GLU A C 1
ATOM 875 O O . GLU A 1 106 ? -23.115 -7.562 9.765 1.00 84.00 106 GLU A O 1
ATOM 880 N N . GLU A 1 107 ? -21.850 -9.359 10.185 1.00 88.19 107 GLU A N 1
ATOM 881 C CA . GLU A 1 107 ? -21.716 -9.115 11.618 1.00 88.19 107 GLU A CA 1
ATOM 882 C C . GLU A 1 107 ? -20.440 -8.338 12.002 1.00 88.19 107 GLU A C 1
ATOM 884 O O . GLU A 1 107 ? -20.292 -7.917 13.155 1.00 88.19 107 GLU A O 1
ATOM 889 N N . ILE A 1 108 ? -19.535 -8.070 11.050 1.00 90.06 108 ILE A N 1
ATOM 890 C CA . ILE A 1 108 ? -18.266 -7.353 11.289 1.00 90.06 108 ILE A CA 1
ATOM 891 C C . ILE A 1 108 ? -18.497 -5.962 11.901 1.00 90.06 108 ILE A C 1
ATOM 893 O O . ILE A 1 108 ? -17.703 -5.486 12.719 1.00 90.06 108 ILE A O 1
ATOM 897 N N . ASN A 1 109 ? -19.597 -5.294 11.546 1.00 91.44 109 ASN A N 1
ATOM 898 C CA . ASN A 1 109 ? -19.909 -3.976 12.096 1.00 91.44 109 ASN A CA 1
ATOM 899 C C . ASN A 1 109 ? -20.280 -4.026 13.586 1.00 91.44 109 ASN A C 1
ATOM 901 O O . ASN A 1 109 ? -19.990 -3.064 14.300 1.00 91.44 109 ASN A O 1
ATOM 905 N N . TYR A 1 110 ? -20.842 -5.135 14.083 1.00 92.69 110 TYR A N 1
ATOM 906 C CA . TYR A 1 110 ? -21.076 -5.318 15.521 1.00 92.69 110 TYR A CA 1
ATOM 907 C C . TYR A 1 110 ? -19.760 -5.519 16.273 1.00 92.69 110 TYR A C 1
ATOM 909 O O . TYR A 1 110 ? -19.571 -4.907 17.322 1.00 92.69 110 TYR A O 1
ATOM 917 N N . LEU A 1 111 ? -18.813 -6.282 15.707 1.00 93.19 111 LEU A N 1
ATOM 918 C CA . LEU A 1 111 ? -17.458 -6.390 16.266 1.00 93.19 111 LEU A CA 1
ATOM 919 C C . LEU A 1 111 ? -16.813 -5.007 16.370 1.00 93.19 111 LEU A C 1
ATOM 921 O O . LEU A 1 111 ? -16.373 -4.602 17.444 1.00 93.19 111 LEU A O 1
ATOM 925 N N . ARG A 1 112 ? -16.851 -4.231 15.280 1.00 93.44 112 ARG A N 1
ATOM 926 C CA . ARG A 1 112 ? -16.336 -2.856 15.256 1.00 93.44 112 ARG A CA 1
ATOM 927 C C . ARG A 1 112 ? -17.006 -1.959 16.300 1.00 93.44 112 ARG A C 1
ATOM 929 O O . ARG A 1 112 ? -16.339 -1.102 16.870 1.00 93.44 112 ARG A O 1
ATOM 936 N N . PHE A 1 113 ? -18.306 -2.129 16.538 1.00 93.44 113 PHE A N 1
ATOM 937 C CA . PHE A 1 113 ? -19.022 -1.396 17.580 1.00 93.44 113 PHE A CA 1
ATOM 938 C C . PHE A 1 113 ? -18.547 -1.781 18.982 1.00 93.44 113 PHE A C 1
ATOM 940 O O . PHE A 1 113 ? -18.289 -0.892 19.788 1.00 93.44 113 PHE A O 1
ATOM 947 N N . PHE A 1 114 ? -18.368 -3.072 19.271 1.00 94.06 114 PHE A N 1
ATOM 948 C CA . PHE A 1 114 ? -17.869 -3.511 20.576 1.00 94.06 114 PHE A CA 1
ATOM 949 C C . PHE A 1 114 ? -16.463 -2.989 20.873 1.00 94.06 114 PHE A C 1
ATOM 951 O O . PHE A 1 114 ? -16.201 -2.593 22.006 1.00 94.06 114 PHE A O 1
ATOM 958 N N . LEU A 1 115 ? -15.593 -2.880 19.865 1.00 94.38 115 LEU A N 1
ATOM 959 C CA . LEU A 1 115 ? -14.245 -2.326 20.041 1.00 94.38 115 LEU A CA 1
ATOM 960 C C . LEU A 1 115 ? -14.221 -0.871 20.540 1.00 94.38 115 LEU A C 1
ATOM 962 O O . LEU A 1 115 ? -13.216 -0.452 21.100 1.00 94.38 115 LEU A O 1
ATOM 966 N N . ILE A 1 116 ? -15.320 -0.114 20.422 1.00 93.00 116 ILE A N 1
ATOM 967 C CA . ILE A 1 116 ? -15.440 1.237 21.011 1.00 93.00 116 ILE A CA 1
ATOM 968 C C . ILE A 1 116 ? -15.314 1.193 22.546 1.00 93.00 116 ILE A C 1
ATOM 970 O O . ILE A 1 116 ? -14.902 2.168 23.173 1.00 93.00 116 ILE A O 1
ATOM 974 N N . PHE A 1 117 ? -15.668 0.060 23.154 1.00 94.06 117 PHE A N 1
ATOM 975 C CA . PHE A 1 117 ? -15.691 -0.137 24.603 1.00 94.06 117 PHE A CA 1
ATOM 976 C C . PHE A 1 117 ? -14.469 -0.903 25.124 1.00 94.06 117 PHE A C 1
ATOM 978 O O . PHE A 1 117 ? -14.341 -1.094 26.334 1.00 94.06 117 PHE A O 1
ATOM 985 N N . ALA A 1 118 ? -13.573 -1.338 24.235 1.00 94.25 118 ALA A N 1
ATOM 986 C CA . ALA A 1 118 ? -12.410 -2.132 24.595 1.00 94.25 118 ALA A CA 1
ATOM 987 C C . ALA A 1 118 ? -11.373 -1.269 25.338 1.00 94.25 118 ALA A C 1
ATOM 989 O O . ALA A 1 118 ? -10.680 -0.439 24.749 1.00 94.25 118 ALA A O 1
ATOM 990 N N . LYS A 1 119 ? -11.272 -1.444 26.662 1.00 92.94 119 LYS A N 1
ATOM 991 C CA . LYS A 1 119 ? -10.299 -0.712 27.488 1.00 92.94 119 LYS A CA 1
ATOM 992 C C . LYS A 1 119 ? -8.872 -1.071 27.052 1.00 92.94 119 LYS A C 1
ATOM 994 O O . LYS A 1 119 ? -8.551 -2.241 26.897 1.00 92.94 119 LYS A O 1
ATOM 999 N N . GLY A 1 120 ? -8.018 -0.060 26.889 1.00 95.31 120 GLY A N 1
ATOM 1000 C CA . GLY A 1 120 ? -6.615 -0.245 26.491 1.00 95.31 120 GLY A CA 1
ATOM 1001 C C . GLY A 1 120 ? -6.387 -0.394 24.985 1.00 95.31 120 GLY A C 1
ATOM 1002 O O . GLY A 1 120 ? -5.238 -0.446 24.565 1.00 95.31 120 GLY A O 1
ATOM 1003 N N . ILE A 1 121 ? -7.443 -0.397 24.167 1.00 97.06 121 ILE A N 1
ATOM 1004 C CA . ILE A 1 121 ? -7.344 -0.435 22.705 1.00 97.06 121 ILE A CA 1
ATOM 1005 C C . ILE A 1 121 ? -7.821 0.904 22.149 1.00 97.06 121 ILE A C 1
ATOM 1007 O O . ILE A 1 121 ? -8.891 1.397 22.504 1.00 97.06 121 ILE A O 1
ATOM 1011 N N . GLU A 1 122 ? -7.026 1.497 21.268 1.00 97.06 122 GLU A N 1
ATOM 1012 C CA . GLU A 1 122 ? -7.336 2.760 20.611 1.00 97.06 122 GLU A CA 1
ATOM 1013 C C . GLU A 1 122 ? -7.584 2.566 19.112 1.00 97.06 122 GLU A C 1
ATOM 1015 O O . GLU A 1 122 ? -6.840 1.866 18.424 1.00 97.06 122 GLU A O 1
ATOM 1020 N N . ASP A 1 123 ? -8.640 3.213 18.610 1.00 96.62 123 ASP A N 1
ATOM 1021 C CA . ASP A 1 123 ? -8.893 3.401 17.180 1.00 96.62 123 ASP A CA 1
ATOM 1022 C C . ASP A 1 123 ? -8.115 4.639 16.711 1.00 96.62 123 ASP A C 1
ATOM 1024 O O . ASP A 1 123 ? -8.468 5.773 17.053 1.00 96.62 123 ASP A O 1
ATOM 1028 N N . ILE A 1 124 ? -7.040 4.411 15.958 1.00 97.62 124 ILE A N 1
ATOM 1029 C CA . ILE A 1 124 ? -6.187 5.462 15.417 1.00 97.62 124 ILE A CA 1
ATOM 1030 C C . ILE A 1 124 ? -6.707 5.846 14.039 1.00 97.62 124 ILE A C 1
ATOM 1032 O O . ILE A 1 124 ? -6.805 5.019 13.126 1.00 97.62 124 ILE A O 1
ATOM 1036 N N . LEU A 1 125 ? -7.066 7.121 13.903 1.00 96.12 125 LEU A N 1
ATOM 1037 C CA . LEU A 1 125 ? -7.569 7.676 12.656 1.00 96.12 125 LEU A CA 1
ATOM 1038 C C . LEU A 1 125 ? -6.418 7.953 11.697 1.00 96.12 125 LEU A C 1
ATOM 1040 O O . LEU A 1 125 ? -5.338 8.365 12.109 1.00 96.12 125 LEU A O 1
ATOM 1044 N N . LYS A 1 126 ? -6.693 7.779 10.410 1.00 97.50 126 LYS A N 1
ATOM 1045 C CA . LYS A 1 126 ? -5.803 8.113 9.309 1.00 97.50 126 LYS A CA 1
ATOM 1046 C C . LYS A 1 126 ? -5.205 9.510 9.448 1.00 97.50 126 LYS A C 1
ATOM 1048 O O . LYS A 1 126 ? -5.927 10.489 9.663 1.00 97.50 126 LYS A O 1
ATOM 1053 N N . ASP A 1 127 ? -3.917 9.595 9.153 1.00 97.06 127 ASP A N 1
ATOM 1054 C CA . ASP A 1 127 ? -3.191 10.840 8.961 1.00 97.06 127 ASP A CA 1
ATOM 1055 C C . ASP A 1 127 ? -2.436 10.831 7.614 1.00 97.06 127 ASP A C 1
ATOM 1057 O O . ASP A 1 127 ? -2.822 10.144 6.659 1.00 97.06 127 ASP A O 1
ATOM 1061 N N . GLU A 1 128 ? -1.390 11.650 7.486 1.00 97.12 128 GLU A N 1
ATOM 1062 C CA . GLU A 1 128 ? -0.565 11.645 6.281 1.00 97.12 128 GLU A CA 1
ATOM 1063 C C . GLU A 1 128 ? 0.364 10.423 6.174 1.00 97.12 128 GLU A C 1
ATOM 1065 O O . GLU A 1 128 ? 0.692 10.038 5.052 1.00 97.12 128 GLU A O 1
ATOM 1070 N N . PHE A 1 129 ? 0.770 9.781 7.275 1.00 98.00 129 PHE A N 1
ATOM 1071 C CA . PHE A 1 129 ? 1.760 8.695 7.338 1.00 98.00 129 PHE A CA 1
ATOM 1072 C C . PHE A 1 129 ? 1.153 7.287 7.382 1.00 98.00 129 PHE A C 1
ATOM 1074 O O . PHE A 1 129 ? 1.803 6.331 6.931 1.00 98.00 129 PHE A O 1
ATOM 1081 N N . HIS A 1 130 ? -0.072 7.160 7.882 1.00 98.38 130 HIS A N 1
ATOM 1082 C CA . HIS A 1 130 ? -0.770 5.893 8.041 1.00 98.38 130 HIS A CA 1
ATOM 1083 C C . HIS A 1 130 ? -2.273 5.994 7.740 1.00 98.38 130 HIS A C 1
ATOM 1085 O O . HIS A 1 130 ? -2.915 7.026 7.915 1.00 98.38 130 HIS A O 1
ATOM 1091 N N . GLU A 1 131 ? -2.845 4.886 7.278 1.00 97.81 131 GLU A N 1
ATOM 1092 C CA . GLU A 1 131 ? -4.284 4.643 7.236 1.00 97.81 131 GLU A CA 1
ATOM 1093 C C . GLU A 1 131 ? -4.827 4.385 8.653 1.00 97.81 131 GLU A C 1
ATOM 1095 O O . GLU A 1 131 ? -4.084 4.342 9.630 1.00 97.81 131 GLU A O 1
ATOM 1100 N N . ASP A 1 132 ? -6.140 4.212 8.766 1.00 97.00 132 ASP A N 1
ATOM 1101 C CA . ASP A 1 132 ? -6.807 3.827 10.009 1.00 97.00 132 ASP A CA 1
ATOM 1102 C C . ASP A 1 132 ? -6.305 2.468 10.552 1.00 97.00 132 ASP A C 1
ATOM 1104 O O . ASP A 1 132 ? -6.293 1.464 9.825 1.00 97.00 132 ASP A O 1
ATOM 1108 N N . PHE A 1 133 ? -6.015 2.377 11.852 1.00 98.25 133 PHE A N 1
ATOM 1109 C CA . PHE A 1 133 ? -5.596 1.124 12.496 1.00 98.25 133 PHE A CA 1
ATOM 1110 C C . PHE A 1 133 ? -6.012 1.043 13.972 1.00 98.25 133 PHE A C 1
ATOM 1112 O O . PHE A 1 133 ? -6.509 2.013 14.537 1.00 98.25 133 PHE A O 1
ATOM 1119 N N . TYR A 1 134 ? -5.850 -0.130 14.588 1.00 98.44 134 TYR A N 1
ATOM 1120 C CA . TYR A 1 134 ? -6.010 -0.302 16.034 1.00 98.44 134 TYR A CA 1
ATOM 1121 C C . TYR A 1 134 ? -4.649 -0.457 16.700 1.00 98.44 134 TYR A C 1
ATOM 1123 O O . TYR A 1 134 ? -3.791 -1.171 16.176 1.00 98.44 134 TYR A O 1
ATOM 1131 N N . SER A 1 135 ? -4.477 0.170 17.861 1.00 98.12 135 SER A N 1
ATOM 1132 C CA . SER A 1 135 ? -3.265 0.078 18.678 1.00 98.12 135 SER A CA 1
ATOM 1133 C C . SER A 1 135 ? -3.605 -0.240 20.126 1.00 98.12 135 SER A C 1
ATOM 1135 O O . SER A 1 135 ? -4.612 0.237 20.645 1.00 98.12 135 SER A O 1
ATOM 1137 N N . LEU A 1 136 ? -2.724 -0.958 20.816 1.00 98.12 136 LEU A N 1
ATOM 1138 C CA . LEU A 1 136 ? -2.670 -0.909 22.272 1.00 98.12 136 LEU A CA 1
ATOM 1139 C C . LEU A 1 136 ? -2.301 0.512 22.707 1.00 98.12 136 LEU A C 1
ATOM 1141 O O . LEU A 1 136 ? -1.454 1.174 22.086 1.00 98.12 136 LEU A O 1
ATOM 1145 N N . LYS A 1 137 ? -2.962 0.990 23.758 1.00 97.38 137 LYS A N 1
ATOM 1146 C CA . LYS A 1 137 ? -2.858 2.367 24.248 1.00 97.38 137 LYS A CA 1
ATOM 1147 C C . LYS A 1 137 ? -1.426 2.725 24.638 1.00 97.38 137 LYS A C 1
ATOM 1149 O O . LYS A 1 137 ? -0.956 3.818 24.340 1.00 97.38 137 LYS A O 1
ATOM 1154 N N . GLU A 1 138 ? -0.722 1.801 25.273 1.00 95.62 138 GLU A N 1
ATOM 1155 C CA . GLU A 1 138 ? 0.668 1.947 25.699 1.00 95.62 138 GLU A CA 1
ATOM 1156 C C . GLU A 1 138 ? 1.669 2.005 24.531 1.00 95.62 138 GLU A C 1
ATOM 1158 O O . GLU A 1 138 ? 2.761 2.559 24.683 1.00 95.62 138 GLU A O 1
ATOM 1163 N N . ASN A 1 139 ? 1.305 1.474 23.357 1.00 95.06 139 ASN A N 1
ATOM 1164 C CA . ASN A 1 139 ? 2.162 1.458 22.169 1.00 95.06 139 ASN A CA 1
ATOM 1165 C C . ASN A 1 139 ? 1.903 2.638 21.227 1.00 95.06 139 ASN A C 1
ATOM 1167 O O . ASN A 1 139 ? 2.820 3.018 20.494 1.00 95.06 139 ASN A O 1
ATOM 1171 N N . LYS A 1 140 ? 0.705 3.236 21.270 1.00 95.31 140 LYS A N 1
ATOM 1172 C CA . LYS A 1 140 ? 0.225 4.260 20.327 1.00 95.31 140 LYS A CA 1
ATOM 1173 C C . LYS A 1 140 ? 1.294 5.282 19.936 1.00 95.31 140 LYS A C 1
ATOM 1175 O O . LYS A 1 140 ? 1.708 5.327 18.780 1.00 95.31 140 LYS A O 1
ATOM 1180 N N . ASP A 1 141 ? 1.787 6.054 20.906 1.00 95.88 141 ASP A N 1
ATOM 1181 C CA . ASP A 1 141 ? 2.707 7.165 20.643 1.00 95.88 141 ASP A CA 1
ATOM 1182 C C . ASP A 1 141 ? 4.011 6.701 19.979 1.00 95.88 141 ASP A C 1
ATOM 1184 O O . ASP A 1 141 ? 4.605 7.428 19.182 1.00 95.88 141 ASP A O 1
ATOM 1188 N N . LYS A 1 142 ? 4.501 5.503 20.328 1.00 96.50 142 LYS A N 1
ATOM 1189 C CA . LYS A 1 142 ? 5.719 4.937 19.733 1.00 96.50 142 LYS A CA 1
ATOM 1190 C C . LYS A 1 142 ? 5.462 4.501 18.293 1.00 96.50 142 LYS A C 1
ATOM 1192 O O . LYS A 1 142 ? 6.313 4.743 17.440 1.00 96.50 142 LYS A O 1
ATOM 1197 N N . ILE A 1 143 ? 4.309 3.888 18.030 1.00 97.31 143 ILE A N 1
ATOM 1198 C CA . ILE A 1 143 ? 3.924 3.396 16.704 1.00 97.31 143 ILE A CA 1
ATOM 1199 C C . ILE A 1 143 ? 3.652 4.557 15.739 1.00 97.31 143 ILE A C 1
ATOM 1201 O O . ILE A 1 143 ? 4.221 4.565 14.648 1.00 97.31 143 ILE A O 1
ATOM 1205 N N . GLU A 1 144 ? 2.899 5.586 16.142 1.00 97.38 144 GLU A N 1
ATOM 1206 C CA . GLU A 1 144 ? 2.674 6.785 15.309 1.00 97.38 144 GLU A CA 1
ATOM 1207 C C . GLU A 1 144 ? 4.005 7.480 14.965 1.00 97.38 144 GLU A C 1
ATOM 1209 O O . GLU A 1 144 ? 4.297 7.768 13.798 1.00 97.38 144 GLU A O 1
ATOM 1214 N N . LYS A 1 145 ? 4.895 7.651 15.957 1.00 97.88 145 LYS A N 1
ATOM 1215 C CA . LYS A 1 145 ? 6.254 8.180 15.727 1.00 97.88 145 LYS A CA 1
ATOM 1216 C C . LYS A 1 145 ? 7.071 7.298 14.785 1.00 97.88 145 LYS A C 1
ATOM 1218 O O . LYS A 1 145 ? 7.871 7.823 14.009 1.00 97.88 145 LYS A O 1
ATOM 1223 N N . PHE A 1 146 ? 6.891 5.981 14.839 1.00 98.31 146 PHE A N 1
ATOM 1224 C CA . PHE A 1 146 ? 7.590 5.045 13.968 1.00 98.31 146 PHE A CA 1
ATOM 1225 C C . PHE A 1 146 ? 7.136 5.156 12.507 1.00 98.31 146 PHE A C 1
ATOM 1227 O O . PHE A 1 146 ? 7.993 5.221 11.621 1.00 98.31 146 PHE A O 1
ATOM 1234 N N . PHE A 1 147 ? 5.829 5.279 12.244 1.00 98.50 147 PHE A N 1
ATOM 1235 C CA . PHE A 1 147 ? 5.307 5.546 10.895 1.00 98.50 147 PHE A CA 1
ATOM 1236 C C . PHE A 1 147 ? 5.899 6.822 10.296 1.00 98.50 147 PHE A C 1
ATOM 1238 O O . PHE A 1 147 ? 6.424 6.795 9.176 1.00 98.50 147 PHE A O 1
ATOM 1245 N N . HIS A 1 148 ? 5.890 7.914 11.064 1.00 98.31 148 HIS A N 1
ATOM 1246 C CA . HIS A 1 148 ? 6.521 9.168 10.661 1.00 98.31 148 HIS A CA 1
ATOM 1247 C C . H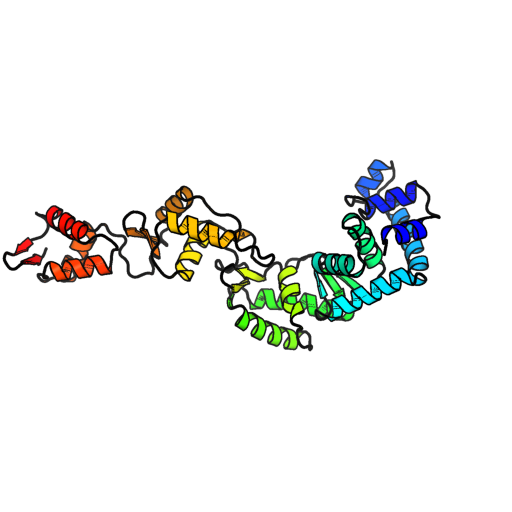IS A 1 148 ? 8.017 8.979 10.356 1.00 98.31 148 HIS A C 1
ATOM 1249 O O . HIS A 1 148 ? 8.498 9.335 9.275 1.00 98.31 148 HIS A O 1
ATOM 1255 N N . TYR A 1 149 ? 8.754 8.371 11.288 1.00 98.44 149 TYR A N 1
ATOM 1256 C CA . TYR A 1 149 ? 10.197 8.171 11.178 1.00 98.44 149 TYR A CA 1
ATOM 1257 C C . TYR A 1 149 ? 10.595 7.366 9.936 1.00 98.44 149 TYR A C 1
ATOM 1259 O O . TYR A 1 149 ? 11.461 7.803 9.169 1.00 98.44 149 TYR A O 1
ATOM 1267 N N . ILE A 1 150 ? 9.957 6.214 9.707 1.00 98.12 150 ILE A N 1
ATOM 1268 C CA . ILE A 1 150 ? 10.256 5.367 8.548 1.00 98.12 150 ILE A CA 1
ATOM 1269 C C . ILE A 1 150 ? 9.901 6.091 7.251 1.00 98.12 150 ILE A C 1
ATOM 1271 O O . ILE A 1 150 ? 10.715 6.083 6.324 1.00 98.12 150 ILE A O 1
ATOM 1275 N N . SER A 1 151 ? 8.752 6.774 7.195 1.00 97.69 151 SER A N 1
ATOM 1276 C CA . SER A 1 151 ? 8.356 7.555 6.017 1.00 97.69 151 SER A CA 1
ATOM 1277 C C . SER A 1 151 ? 9.432 8.578 5.631 1.00 97.69 151 SER A C 1
ATOM 1279 O O . SER A 1 151 ? 9.927 8.580 4.497 1.00 97.69 151 SER A O 1
ATOM 1281 N N . VAL A 1 152 ? 9.900 9.375 6.599 1.00 97.88 152 VAL A N 1
ATOM 1282 C CA . VAL A 1 152 ? 10.952 10.380 6.378 1.00 97.88 152 VAL A CA 1
ATOM 1283 C C . VAL A 1 152 ? 12.280 9.729 5.985 1.00 97.88 152 VAL A C 1
ATOM 1285 O O . VAL A 1 152 ? 12.908 10.134 5.003 1.00 97.88 152 VAL A O 1
ATOM 1288 N N . LYS A 1 153 ? 12.717 8.698 6.714 1.00 96.88 153 LYS A N 1
ATOM 1289 C CA . LYS A 1 153 ? 14.019 8.044 6.505 1.00 96.88 153 LYS A CA 1
ATOM 1290 C C . LYS A 1 153 ? 14.134 7.347 5.148 1.00 96.88 153 LYS A C 1
ATOM 1292 O O . LYS A 1 153 ? 15.232 7.295 4.573 1.00 96.88 153 LYS A O 1
ATOM 1297 N N . PHE A 1 154 ? 13.027 6.804 4.647 1.00 97.06 154 PHE A N 1
ATOM 1298 C CA . PHE A 1 154 ? 12.977 6.006 3.421 1.00 97.06 154 PHE A CA 1
ATOM 1299 C C . PHE A 1 154 ? 12.600 6.843 2.197 1.00 97.06 154 PHE A C 1
ATOM 1301 O O . PHE A 1 154 ? 12.553 6.316 1.084 1.00 97.06 154 PHE A O 1
ATOM 1308 N N . LYS A 1 155 ? 12.381 8.153 2.361 1.00 97.06 155 LYS A N 1
ATOM 1309 C CA . LYS A 1 155 ? 12.086 9.070 1.260 1.00 97.06 155 LYS A CA 1
ATOM 1310 C C . LYS A 1 155 ? 13.099 8.914 0.122 1.00 97.06 155 LYS A C 1
ATOM 1312 O O . LYS A 1 155 ? 14.306 9.010 0.324 1.00 97.06 155 LYS A O 1
ATOM 1317 N N . ASN A 1 156 ? 12.585 8.691 -1.089 1.00 95.75 156 ASN A N 1
ATOM 1318 C CA . ASN A 1 156 ? 13.344 8.437 -2.325 1.00 95.75 156 ASN A CA 1
ATOM 1319 C C . ASN A 1 156 ? 14.178 7.142 -2.342 1.00 95.75 156 ASN A C 1
ATOM 1321 O O . ASN A 1 156 ? 14.959 6.941 -3.271 1.00 95.75 156 ASN A O 1
ATOM 1325 N N . LYS A 1 157 ? 14.010 6.254 -1.359 1.00 96.62 157 LYS A N 1
ATOM 1326 C CA . LYS A 1 157 ? 14.738 4.985 -1.260 1.00 96.62 157 LYS A CA 1
ATOM 1327 C C . LYS A 1 157 ? 13.838 3.797 -1.584 1.00 96.62 157 LYS A C 1
ATOM 1329 O O . LYS A 1 157 ? 12.608 3.875 -1.517 1.00 96.62 157 LYS A O 1
ATOM 1334 N N . LYS A 1 158 ? 14.490 2.697 -1.950 1.00 97.19 158 LYS A N 1
ATOM 1335 C CA . LYS A 1 158 ? 13.907 1.366 -2.115 1.00 97.19 158 LYS A CA 1
ATOM 1336 C C . LYS A 1 158 ? 14.949 0.315 -1.750 1.00 97.19 158 LYS A C 1
ATOM 1338 O O . LYS A 1 158 ? 16.139 0.554 -1.952 1.00 97.19 158 LYS A O 1
ATOM 1343 N N . TYR A 1 159 ? 14.485 -0.835 -1.297 1.00 97.88 159 TYR A N 1
ATOM 1344 C CA . TYR A 1 159 ? 15.299 -1.953 -0.835 1.00 97.88 159 TYR A CA 1
ATOM 1345 C C . TYR A 1 159 ? 14.698 -3.259 -1.346 1.00 97.88 159 TYR A C 1
ATOM 1347 O O . TYR A 1 159 ? 13.501 -3.302 -1.643 1.00 97.88 159 TYR A O 1
ATOM 1355 N N . LYS A 1 160 ? 15.500 -4.322 -1.467 1.00 97.75 160 LYS A N 1
ATOM 1356 C CA . LYS A 1 160 ? 14.935 -5.668 -1.630 1.00 97.75 160 LYS A CA 1
ATOM 1357 C C . LYS A 1 160 ? 14.175 -6.048 -0.360 1.00 97.75 160 LYS A C 1
ATOM 1359 O O . LYS A 1 160 ? 14.439 -5.489 0.697 1.00 97.75 160 LYS A O 1
ATOM 1364 N N . TRP A 1 161 ? 13.213 -6.961 -0.479 1.00 95.50 161 TRP A N 1
ATOM 1365 C CA . TRP A 1 161 ? 12.390 -7.396 0.654 1.00 95.50 161 TRP A CA 1
ATOM 1366 C C . TRP A 1 161 ? 13.218 -7.832 1.867 1.00 95.50 161 TRP A C 1
ATOM 1368 O O . TRP A 1 161 ? 12.944 -7.386 2.975 1.00 95.50 161 TRP A O 1
ATOM 1378 N N . ASP A 1 162 ? 14.242 -8.660 1.660 1.00 95.88 162 ASP A N 1
ATOM 1379 C CA . ASP A 1 162 ? 15.054 -9.176 2.765 1.00 95.88 162 ASP A CA 1
ATOM 1380 C C . ASP A 1 162 ? 15.874 -8.068 3.438 1.00 95.88 162 ASP A C 1
ATOM 1382 O O . ASP A 1 162 ? 15.746 -7.888 4.647 1.00 95.88 162 ASP A O 1
ATOM 1386 N N . ASP A 1 163 ? 16.556 -7.222 2.656 1.00 97.75 163 ASP A N 1
ATOM 1387 C CA . ASP A 1 163 ? 17.245 -6.030 3.176 1.00 97.75 163 ASP A CA 1
ATOM 1388 C C . ASP A 1 163 ? 16.281 -5.090 3.924 1.00 97.75 163 ASP A C 1
ATOM 1390 O O . ASP A 1 163 ? 16.618 -4.510 4.954 1.00 97.75 163 ASP A O 1
ATOM 1394 N N . PHE A 1 164 ? 15.059 -4.913 3.403 1.00 97.56 164 PHE A N 1
ATOM 1395 C CA . PHE A 1 164 ? 14.042 -4.078 4.038 1.00 97.56 164 PHE A CA 1
ATOM 1396 C C . PHE A 1 164 ? 13.659 -4.626 5.408 1.00 97.56 164 PHE A C 1
ATOM 1398 O O . PHE A 1 164 ? 13.556 -3.835 6.341 1.00 97.56 164 PHE A O 1
ATOM 1405 N N . LYS A 1 165 ? 13.455 -5.944 5.538 1.00 97.06 165 LYS A N 1
ATOM 1406 C CA . LYS A 1 165 ? 13.111 -6.566 6.822 1.00 97.06 165 LYS A CA 1
ATOM 1407 C C . LYS A 1 165 ? 14.208 -6.340 7.854 1.00 97.06 165 LYS A C 1
ATOM 1409 O O . LYS A 1 165 ? 13.897 -5.926 8.963 1.00 97.06 165 LYS A O 1
ATOM 1414 N N . GLU A 1 166 ? 15.469 -6.545 7.479 1.00 97.38 166 GLU A N 1
ATOM 1415 C CA . GLU A 1 166 ? 16.609 -6.335 8.379 1.00 97.38 166 GLU A CA 1
ATOM 1416 C C . GLU A 1 166 ? 16.673 -4.883 8.866 1.00 97.38 166 GLU A C 1
ATOM 1418 O O . GLU A 1 166 ? 16.619 -4.629 10.072 1.00 97.38 166 GLU A O 1
ATOM 1423 N N . ILE A 1 167 ? 16.664 -3.921 7.934 1.00 97.69 167 ILE A N 1
ATOM 1424 C CA . ILE A 1 167 ? 16.690 -2.490 8.271 1.00 97.69 167 ILE A CA 1
ATOM 1425 C C . ILE A 1 167 ? 15.461 -2.119 9.109 1.00 97.69 167 ILE A C 1
ATOM 1427 O O . ILE A 1 167 ? 15.576 -1.402 10.100 1.00 97.69 167 ILE A O 1
ATOM 1431 N N . PHE A 1 168 ? 14.271 -2.592 8.736 1.00 97.88 168 PHE A N 1
ATOM 1432 C CA . PHE A 1 168 ? 13.046 -2.325 9.483 1.00 97.88 168 PHE A CA 1
ATOM 1433 C C . PHE A 1 168 ? 13.160 -2.821 10.923 1.00 97.88 168 PHE A C 1
ATOM 1435 O O . PHE A 1 168 ? 12.866 -2.059 11.840 1.00 97.88 168 PHE A O 1
ATOM 1442 N N . SER A 1 169 ? 13.599 -4.063 11.133 1.00 97.69 169 SER A N 1
ATOM 1443 C CA . SER A 1 169 ? 13.727 -4.660 12.463 1.00 97.69 169 SER A CA 1
ATOM 1444 C C . SER A 1 169 ? 14.730 -3.906 13.339 1.00 97.69 169 SER A C 1
ATOM 1446 O O . SER A 1 169 ? 14.442 -3.669 14.515 1.00 97.69 169 SER A O 1
ATOM 1448 N N . GLU A 1 170 ? 15.865 -3.477 12.782 1.00 97.88 170 GLU A N 1
ATOM 1449 C CA . GLU A 1 170 ? 16.849 -2.648 13.492 1.00 97.88 170 GLU A CA 1
ATOM 1450 C C . GLU A 1 170 ? 16.256 -1.299 13.919 1.00 97.88 170 GLU A C 1
ATOM 1452 O O . GLU A 1 170 ? 16.381 -0.878 15.075 1.00 97.88 170 GLU A O 1
ATOM 1457 N N . GLU A 1 171 ? 15.568 -0.623 12.999 1.00 97.81 171 GLU A N 1
ATOM 1458 C CA . GLU A 1 171 ? 14.951 0.675 13.257 1.00 97.81 171 GLU A CA 1
ATOM 1459 C C . GLU A 1 171 ? 13.767 0.585 14.224 1.00 97.81 171 GL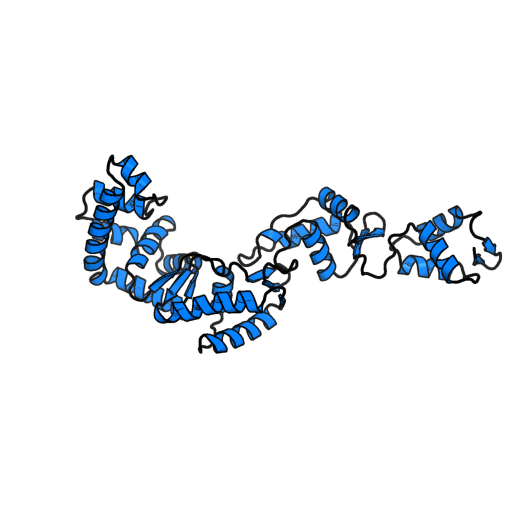U A C 1
ATOM 1461 O O . GLU A 1 171 ? 13.599 1.461 15.080 1.00 97.81 171 GLU A O 1
ATOM 1466 N N . PHE A 1 172 ? 12.974 -0.481 14.122 1.00 97.94 172 PHE A N 1
ATOM 1467 C CA . PHE A 1 172 ? 11.866 -0.763 15.027 1.00 97.94 172 PHE A CA 1
ATOM 1468 C C . PHE A 1 172 ? 12.388 -0.977 16.445 1.00 97.94 172 PHE A C 1
ATOM 1470 O O . PHE A 1 172 ? 11.950 -0.293 17.370 1.00 97.94 172 PHE A O 1
ATOM 1477 N N . TYR A 1 173 ? 13.410 -1.821 16.614 1.00 97.38 173 TYR A N 1
ATOM 1478 C CA . TYR A 1 173 ? 14.043 -2.026 17.915 1.00 97.38 173 TYR A CA 1
ATOM 1479 C C . TYR A 1 173 ? 14.630 -0.729 18.478 1.00 97.38 173 TYR A C 1
ATOM 1481 O O . TYR A 1 173 ? 14.460 -0.418 19.659 1.00 97.38 173 TYR A O 1
ATOM 1489 N N . ARG A 1 174 ? 15.281 0.085 17.641 1.00 96.25 174 ARG A N 1
ATOM 1490 C CA . ARG A 1 174 ? 15.873 1.357 18.070 1.00 96.25 174 ARG A CA 1
ATOM 1491 C C . ARG A 1 174 ? 14.840 2.311 18.674 1.00 96.25 174 ARG A C 1
ATOM 1493 O O . ARG A 1 174 ? 15.162 2.941 19.689 1.00 96.25 174 ARG A O 1
ATOM 1500 N N . LEU A 1 175 ? 13.658 2.434 18.065 1.00 94.06 175 LEU A N 1
ATOM 1501 C CA . LEU A 1 175 ? 12.627 3.400 18.462 1.00 94.06 175 LEU A CA 1
ATOM 1502 C C . LEU A 1 175 ? 11.623 2.826 19.474 1.00 94.06 175 LEU A C 1
ATOM 1504 O O . LEU A 1 175 ? 11.325 3.476 20.475 1.00 94.06 175 LEU A O 1
ATOM 1508 N N . VAL A 1 176 ? 11.120 1.617 19.226 1.00 94.38 176 VAL A N 1
ATOM 1509 C CA . VAL A 1 176 ? 10.057 0.980 20.023 1.00 94.38 176 VAL A CA 1
ATOM 1510 C C . VAL A 1 176 ? 10.622 0.267 21.255 1.00 94.38 176 VAL A C 1
ATOM 1512 O O . VAL A 1 176 ? 9.947 0.218 22.286 1.00 94.38 176 VAL A O 1
ATOM 1515 N N . LYS A 1 177 ? 11.896 -0.160 21.189 1.00 94.50 177 LYS A N 1
ATOM 1516 C CA . LYS A 1 177 ? 12.615 -0.960 22.204 1.00 94.50 177 LYS A CA 1
ATOM 1517 C C . LYS A 1 177 ? 12.116 -2.397 22.344 1.00 94.50 177 LYS A C 1
ATOM 1519 O O . LYS A 1 177 ? 12.318 -3.025 23.376 1.00 94.50 177 LYS A O 1
ATOM 1524 N N . GLU A 1 178 ? 11.527 -2.928 21.279 1.00 94.19 178 GLU A N 1
ATOM 1525 C CA . GLU A 1 178 ? 11.044 -4.303 21.190 1.00 94.19 178 GLU A CA 1
ATOM 1526 C C . GLU A 1 178 ? 11.498 -4.925 19.874 1.00 94.19 178 GLU A C 1
ATOM 1528 O O . GLU A 1 178 ? 11.681 -4.227 18.874 1.00 94.19 178 GLU A O 1
ATOM 1533 N N . LYS A 1 179 ? 11.705 -6.243 19.865 1.00 95.69 179 LYS A N 1
ATOM 1534 C CA . LYS A 1 179 ? 11.982 -6.957 18.619 1.00 95.69 179 LYS A CA 1
ATOM 1535 C C . LYS A 1 179 ? 10.696 -6.994 17.789 1.00 95.69 179 LYS A C 1
ATOM 1537 O O . LYS A 1 179 ? 9.656 -7.400 18.302 1.00 95.69 179 LYS A O 1
ATOM 1542 N N . ALA A 1 180 ? 10.787 -6.594 16.522 1.00 96.06 180 ALA A N 1
ATOM 1543 C CA . ALA A 1 180 ? 9.676 -6.730 15.588 1.00 96.06 180 ALA A CA 1
ATOM 1544 C C . ALA A 1 180 ? 9.351 -8.218 15.368 1.00 96.06 180 ALA A C 1
ATOM 1546 O O . ALA A 1 180 ? 10.253 -9.003 15.062 1.00 96.06 180 ALA A O 1
ATOM 1547 N N . ALA A 1 181 ? 8.084 -8.591 15.528 1.00 94.44 181 ALA A N 1
ATOM 1548 C CA . ALA A 1 181 ? 7.555 -9.866 15.062 1.00 94.44 181 ALA A CA 1
ATOM 1549 C C . ALA A 1 181 ? 7.439 -9.875 13.528 1.00 94.44 181 ALA A C 1
ATOM 1551 O O . ALA A 1 181 ? 7.402 -8.819 12.891 1.00 94.44 181 ALA A O 1
ATOM 1552 N N . ASP A 1 182 ? 7.350 -11.063 12.930 1.00 88.12 182 ASP A N 1
ATOM 1553 C CA . ASP A 1 182 ? 7.251 -11.199 11.472 1.00 88.12 182 ASP A CA 1
ATOM 1554 C C . ASP A 1 182 ? 5.978 -10.519 10.925 1.00 88.12 182 ASP A C 1
ATOM 1556 O O . ASP A 1 182 ? 6.040 -9.790 9.933 1.00 88.12 182 ASP A O 1
ATOM 1560 N N . GLU A 1 183 ? 4.843 -10.655 11.626 1.00 94.81 183 GLU A N 1
ATOM 1561 C CA . GLU A 1 183 ? 3.574 -10.004 11.253 1.00 94.81 183 GLU A CA 1
ATOM 1562 C C . GLU A 1 183 ? 3.637 -8.472 11.304 1.00 94.81 183 GLU A C 1
ATOM 1564 O O . GLU A 1 183 ? 2.922 -7.791 10.565 1.00 94.81 183 GLU A O 1
ATOM 1569 N N . THR A 1 184 ? 4.499 -7.908 12.151 1.00 97.44 184 THR 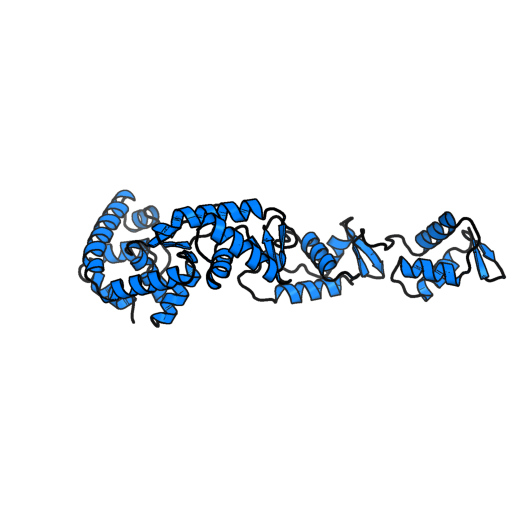A N 1
ATOM 1570 C CA . THR A 1 184 ? 4.601 -6.459 12.372 1.00 97.44 184 THR A CA 1
ATOM 1571 C C . THR A 1 184 ? 4.975 -5.717 11.096 1.00 97.44 184 THR A C 1
ATOM 1573 O O . THR A 1 184 ? 4.472 -4.623 10.837 1.00 97.44 184 THR A O 1
ATOM 1576 N N . ILE A 1 185 ? 5.832 -6.315 10.267 1.00 96.81 185 ILE A N 1
ATOM 1577 C CA . ILE A 1 185 ? 6.278 -5.720 9.003 1.00 96.81 185 ILE A CA 1
ATOM 1578 C C . ILE A 1 185 ? 5.123 -5.686 8.001 1.00 96.81 185 ILE A C 1
ATOM 1580 O O . ILE A 1 185 ? 4.906 -4.676 7.328 1.00 96.81 185 ILE A O 1
ATOM 1584 N N . GLU A 1 186 ? 4.359 -6.772 7.911 1.00 95.62 186 GLU A N 1
ATOM 1585 C CA . GLU A 1 186 ? 3.210 -6.845 7.011 1.00 95.62 186 GLU A CA 1
ATOM 1586 C C . GLU A 1 186 ? 2.103 -5.882 7.436 1.00 95.62 186 GLU A C 1
ATOM 1588 O O . GLU A 1 186 ? 1.592 -5.137 6.598 1.00 95.62 186 GLU A O 1
ATOM 1593 N N . GLU A 1 187 ? 1.769 -5.830 8.728 1.00 97.88 187 GLU A N 1
ATOM 1594 C CA . GLU A 1 187 ? 0.784 -4.875 9.244 1.00 97.88 187 GLU A CA 1
ATOM 1595 C C . GLU A 1 187 ? 1.243 -3.431 9.053 1.00 97.88 187 GLU A C 1
ATOM 1597 O O . GLU A 1 187 ? 0.457 -2.600 8.597 1.00 97.88 187 GLU A O 1
ATOM 1602 N N . PHE A 1 188 ? 2.525 -3.135 9.278 1.00 98.38 188 PHE A N 1
ATOM 1603 C CA . PHE A 1 188 ? 3.083 -1.826 8.956 1.00 98.38 188 PHE A CA 1
ATOM 1604 C C . PHE A 1 188 ? 2.849 -1.452 7.487 1.00 98.38 188 PHE A C 1
ATOM 1606 O O . PHE A 1 188 ? 2.421 -0.335 7.202 1.00 98.38 188 PHE A O 1
ATOM 1613 N N . LEU A 1 189 ? 3.083 -2.366 6.544 1.00 97.62 189 LEU A N 1
ATOM 1614 C CA . LEU A 1 189 ? 2.897 -2.088 5.117 1.00 97.62 189 LEU A CA 1
ATOM 1615 C C . LEU A 1 189 ? 1.425 -1.992 4.702 1.00 97.62 189 LEU A C 1
ATOM 1617 O O . LEU A 1 189 ? 1.115 -1.253 3.770 1.00 97.62 189 LEU A O 1
ATOM 1621 N N . LYS A 1 190 ? 0.512 -2.694 5.383 1.00 97.44 190 LYS A N 1
ATOM 1622 C CA . LYS A 1 190 ? -0.942 -2.541 5.177 1.00 97.44 190 LYS A CA 1
ATOM 1623 C C . LYS A 1 190 ? -1.448 -1.176 5.636 1.00 97.44 190 LYS A C 1
ATOM 1625 O O . LYS A 1 190 ? -2.432 -0.675 5.096 1.00 97.44 190 LYS A O 1
ATOM 1630 N N . ILE A 1 191 ? -0.800 -0.612 6.651 1.00 98.38 191 ILE A N 1
ATOM 1631 C CA . ILE A 1 191 ? -1.201 0.638 7.296 1.00 98.38 191 ILE A CA 1
ATOM 1632 C C . ILE A 1 191 ? -0.477 1.839 6.677 1.00 98.38 191 ILE A C 1
ATOM 1634 O O . ILE A 1 191 ? -1.058 2.914 6.579 1.00 98.38 191 ILE A O 1
ATOM 1638 N N . SER A 1 192 ? 0.774 1.698 6.240 1.00 98.31 192 SER A N 1
ATOM 1639 C CA . SER A 1 192 ? 1.558 2.823 5.727 1.00 98.31 192 SER A CA 1
ATOM 1640 C C . SER A 1 192 ? 0.938 3.435 4.469 1.00 98.31 192 SER A C 1
ATOM 1642 O O . SER A 1 192 ? 0.635 2.753 3.493 1.00 98.31 192 SER A O 1
ATOM 1644 N N . THR A 1 193 ? 0.842 4.763 4.436 1.00 97.69 193 THR A N 1
ATOM 1645 C CA . THR A 1 193 ? 0.458 5.499 3.218 1.00 97.69 193 THR A CA 1
ATOM 1646 C C . THR A 1 193 ? 1.644 5.696 2.271 1.00 97.69 193 THR A C 1
ATOM 1648 O O . THR A 1 193 ? 1.465 5.880 1.063 1.00 97.69 193 THR A O 1
ATOM 1651 N N . HIS A 1 194 ? 2.867 5.642 2.802 1.00 98.19 194 HIS A N 1
ATOM 1652 C CA . HIS A 1 194 ? 4.087 6.059 2.117 1.00 98.19 194 HIS A CA 1
ATOM 1653 C C . HIS A 1 194 ? 4.997 4.908 1.706 1.00 98.19 194 HIS A C 1
ATOM 1655 O O . HIS A 1 194 ? 5.749 5.069 0.743 1.00 98.19 194 HIS A O 1
ATOM 1661 N N . ILE A 1 195 ? 4.953 3.770 2.396 1.00 98.44 195 ILE A N 1
ATOM 1662 C CA . ILE A 1 195 ? 5.851 2.640 2.156 1.00 98.44 195 ILE A CA 1
ATOM 1663 C C . ILE A 1 195 ? 5.072 1.490 1.541 1.00 98.44 195 ILE A C 1
ATOM 1665 O O . ILE A 1 195 ? 4.100 1.019 2.114 1.00 98.44 195 ILE A O 1
ATOM 1669 N N . TRP A 1 196 ? 5.505 1.046 0.365 1.00 97.88 196 TRP A N 1
ATOM 1670 C CA . TRP A 1 196 ? 4.794 0.034 -0.410 1.00 97.88 196 TRP A CA 1
ATOM 1671 C C . TRP A 1 196 ? 5.750 -0.973 -1.026 1.00 97.88 196 TRP A C 1
ATOM 1673 O O . TRP A 1 196 ? 6.904 -0.654 -1.329 1.00 97.88 196 TRP A O 1
ATOM 1683 N N . LEU A 1 197 ? 5.224 -2.169 -1.277 1.00 96.81 197 LEU A N 1
ATOM 1684 C CA . LEU A 1 197 ? 5.868 -3.192 -2.085 1.00 96.81 197 LEU A CA 1
ATOM 1685 C C . LEU A 1 197 ? 5.639 -2.894 -3.576 1.00 96.81 197 LEU A C 1
ATOM 1687 O O . LEU A 1 197 ? 4.606 -2.351 -3.986 1.00 96.81 197 LEU A O 1
ATOM 1691 N N . ASN A 1 198 ? 6.591 -3.285 -4.414 1.00 96.12 198 ASN A N 1
ATOM 1692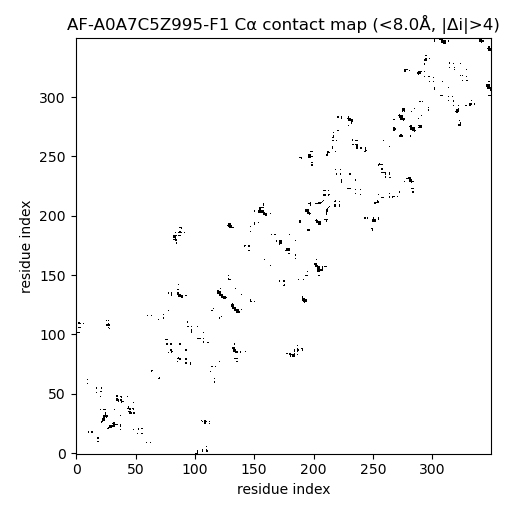 C CA . ASN A 1 198 ? 6.417 -3.335 -5.857 1.00 96.12 198 ASN A CA 1
ATOM 1693 C C . ASN A 1 198 ? 6.394 -4.789 -6.382 1.00 96.12 198 ASN A C 1
ATOM 1695 O O . ASN A 1 198 ? 6.797 -5.725 -5.690 1.00 96.12 198 ASN A O 1
ATOM 1699 N N . PRO A 1 199 ? 5.985 -5.013 -7.641 1.00 95.44 199 PRO A N 1
ATOM 1700 C CA . PRO A 1 199 ? 5.904 -6.357 -8.225 1.00 95.44 199 PRO A CA 1
ATOM 1701 C C . PRO A 1 199 ? 7.244 -7.097 -8.415 1.00 95.44 199 PRO A C 1
ATOM 1703 O O . PRO A 1 199 ? 7.255 -8.227 -8.922 1.00 95.44 199 PRO A O 1
ATOM 1706 N N . PHE A 1 200 ? 8.366 -6.464 -8.071 1.00 94.81 200 PHE A N 1
ATOM 1707 C CA . PHE A 1 200 ? 9.735 -6.968 -8.213 1.00 94.81 200 PHE A CA 1
ATOM 1708 C C . PHE A 1 200 ? 10.380 -7.291 -6.857 1.00 94.81 200 PHE A C 1
ATOM 1710 O O . PHE A 1 200 ? 11.605 -7.406 -6.773 1.00 94.81 200 PHE A O 1
ATOM 1717 N N . ASN A 1 201 ? 9.550 -7.463 -5.822 1.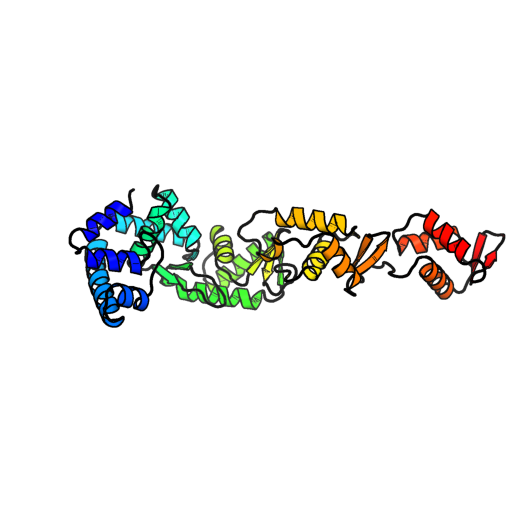00 94.88 201 ASN A N 1
ATOM 1718 C CA . ASN A 1 201 ? 9.956 -7.794 -4.458 1.00 94.88 201 ASN A CA 1
ATOM 1719 C C . ASN A 1 201 ? 10.872 -6.732 -3.827 1.00 94.88 201 ASN A C 1
ATOM 1721 O O . ASN A 1 201 ? 11.859 -7.042 -3.158 1.00 94.88 201 ASN A O 1
ATOM 1725 N N . GLU A 1 202 ? 10.570 -5.462 -4.101 1.00 97.25 202 GLU A N 1
ATOM 1726 C CA . GLU A 1 202 ? 11.233 -4.320 -3.482 1.00 97.25 202 GLU A CA 1
ATOM 1727 C C . GLU A 1 202 ? 10.230 -3.468 -2.719 1.00 97.25 202 GLU A C 1
ATOM 1729 O O . GLU A 1 202 ? 9.119 -3.231 -3.195 1.00 97.25 202 GLU A O 1
ATOM 1734 N N . VAL A 1 203 ? 10.653 -2.965 -1.565 1.00 98.06 203 VAL A N 1
ATOM 1735 C CA . VAL A 1 203 ? 9.867 -2.084 -0.704 1.00 98.06 203 VAL A CA 1
ATOM 1736 C C . VAL A 1 203 ? 10.520 -0.720 -0.664 1.00 98.06 203 VAL A C 1
ATOM 1738 O O . VAL A 1 203 ? 11.746 -0.598 -0.630 1.00 98.06 203 VAL A O 1
ATOM 1741 N N . GLY A 1 204 ? 9.719 0.334 -0.670 1.00 98.19 204 GLY A N 1
ATOM 1742 C CA . GLY A 1 204 ? 10.255 1.677 -0.542 1.00 98.19 204 GLY A CA 1
ATOM 1743 C C . GLY A 1 204 ? 9.184 2.742 -0.496 1.00 98.19 204 GLY A C 1
ATOM 1744 O O . GLY A 1 204 ? 7.992 2.456 -0.421 1.00 98.19 204 GLY A O 1
ATOM 1745 N N . HIS A 1 205 ? 9.635 3.987 -0.560 1.00 98.56 205 HIS A N 1
ATOM 1746 C CA . HIS A 1 205 ? 8.756 5.140 -0.462 1.00 98.56 205 HIS A CA 1
ATOM 1747 C C . HIS A 1 205 ? 8.047 5.436 -1.794 1.00 98.56 205 HIS A C 1
ATOM 1749 O O . HIS A 1 205 ? 8.660 5.350 -2.861 1.00 98.56 205 HIS A O 1
ATOM 1755 N N . VAL A 1 206 ? 6.792 5.894 -1.750 1.00 97.81 206 VAL A N 1
ATOM 1756 C CA . VAL A 1 206 ? 5.976 6.283 -2.925 1.00 97.81 206 VAL A CA 1
ATOM 1757 C C . VAL A 1 206 ? 6.573 7.405 -3.786 1.00 97.81 206 VAL A C 1
ATOM 1759 O O . VAL A 1 206 ? 6.100 7.668 -4.889 1.00 97.81 206 VAL A O 1
ATOM 1762 N N . THR A 1 207 ? 7.611 8.097 -3.315 1.00 97.12 207 THR A N 1
ATOM 1763 C CA . THR A 1 207 ? 8.350 9.073 -4.141 1.00 97.12 207 THR A CA 1
ATOM 1764 C C . THR A 1 207 ? 9.305 8.405 -5.123 1.00 97.12 207 THR A C 1
ATOM 1766 O O . THR A 1 207 ? 9.710 9.030 -6.099 1.00 97.12 207 THR A O 1
ATOM 1769 N N . SER A 1 208 ? 9.652 7.138 -4.901 1.00 97.12 208 SER A N 1
ATOM 1770 C CA . SER A 1 208 ? 10.401 6.343 -5.861 1.00 97.12 208 SER A CA 1
ATOM 1771 C C . SER A 1 208 ? 9.476 5.884 -6.987 1.00 97.12 208 SER A C 1
ATOM 1773 O O . SER A 1 208 ? 8.497 5.172 -6.751 1.00 97.12 208 SER A O 1
ATOM 1775 N N . LEU A 1 209 ? 9.823 6.219 -8.234 1.00 95.88 209 LEU A N 1
ATOM 1776 C CA . LEU A 1 209 ? 9.090 5.747 -9.420 1.00 95.88 209 LEU A CA 1
ATOM 1777 C C . LEU A 1 209 ? 9.063 4.216 -9.526 1.00 95.88 209 LEU A C 1
ATOM 1779 O O . LEU A 1 209 ? 8.177 3.652 -10.155 1.00 95.88 209 LEU A O 1
ATOM 1783 N N . PHE A 1 210 ? 10.025 3.536 -8.900 1.00 96.94 210 PHE A N 1
ATOM 1784 C CA . PHE A 1 210 ? 10.101 2.078 -8.868 1.00 96.94 210 PHE A CA 1
ATOM 1785 C C . PHE A 1 210 ? 9.073 1.459 -7.919 1.00 96.94 210 PHE A C 1
ATOM 1787 O O . PHE A 1 210 ? 8.744 0.284 -8.050 1.00 96.94 210 PHE A O 1
ATOM 1794 N N . ILE A 1 211 ? 8.566 2.241 -6.967 1.00 97.38 211 ILE A N 1
ATOM 1795 C CA . ILE A 1 211 ? 7.537 1.818 -6.021 1.00 97.38 211 ILE A CA 1
ATOM 1796 C C . ILE A 1 211 ? 6.165 2.252 -6.522 1.00 97.38 211 ILE A C 1
ATOM 1798 O O . ILE A 1 211 ? 5.269 1.423 -6.666 1.00 97.38 211 ILE A O 1
ATOM 1802 N N . ALA A 1 212 ? 6.013 3.532 -6.864 1.00 96.50 212 ALA A N 1
ATOM 1803 C CA . ALA A 1 212 ? 4.746 4.108 -7.295 1.00 96.50 212 ALA A CA 1
ATOM 1804 C C . ALA A 1 212 ? 4.905 4.854 -8.638 1.00 96.50 212 ALA A C 1
ATOM 1806 O O . ALA A 1 212 ? 4.932 6.086 -8.660 1.00 96.50 212 ALA A O 1
ATOM 1807 N N . PRO A 1 213 ? 4.974 4.136 -9.778 1.00 96.12 213 PRO A N 1
ATOM 1808 C CA . PRO A 1 213 ? 5.103 4.753 -11.098 1.00 96.12 213 PRO A CA 1
ATOM 1809 C C . PRO A 1 213 ? 3.788 5.427 -11.511 1.00 96.12 213 PRO A C 1
ATOM 1811 O O . PRO A 1 213 ? 2.826 4.769 -11.922 1.00 96.12 213 PRO A O 1
ATOM 1814 N N . LYS A 1 214 ? 3.729 6.754 -11.380 1.00 93.88 214 LYS A N 1
ATOM 1815 C CA . LYS A 1 214 ? 2.480 7.530 -11.464 1.00 93.88 214 LYS A CA 1
ATOM 1816 C C . LYS A 1 214 ? 1.880 7.557 -12.868 1.00 93.88 214 LYS A C 1
ATOM 1818 O O . LYS A 1 214 ? 0.662 7.630 -13.012 1.00 93.88 214 LYS A O 1
ATOM 1823 N N . ASN A 1 215 ? 2.719 7.492 -13.896 1.00 93.81 215 ASN A N 1
ATOM 1824 C CA . ASN A 1 215 ? 2.313 7.587 -15.298 1.00 93.81 215 ASN A CA 1
ATOM 1825 C C . ASN A 1 215 ? 2.849 6.404 -16.129 1.00 93.81 215 ASN A C 1
ATOM 1827 O O . ASN A 1 215 ? 3.604 5.560 -15.645 1.00 93.81 215 ASN A O 1
ATOM 1831 N N . ALA A 1 216 ? 2.421 6.311 -17.392 1.00 94.19 216 ALA A N 1
ATOM 1832 C CA . ALA A 1 216 ? 2.835 5.238 -18.296 1.00 94.19 216 ALA A CA 1
ATOM 1833 C C . ALA A 1 216 ? 4.350 5.249 -18.567 1.00 94.19 216 ALA A C 1
ATOM 1835 O O . ALA A 1 216 ? 4.972 4.189 -18.588 1.00 94.19 216 ALA A O 1
ATOM 1836 N N . GLN A 1 217 ? 4.949 6.432 -18.708 1.00 95.44 217 GLN A N 1
ATOM 1837 C CA . GLN A 1 217 ? 6.381 6.591 -18.945 1.00 95.44 217 GLN A CA 1
ATOM 1838 C C . GLN A 1 217 ? 7.225 6.037 -17.787 1.00 95.44 217 GLN A C 1
ATOM 1840 O O . GLN A 1 217 ? 8.193 5.319 -18.031 1.00 95.44 217 GLN A O 1
ATOM 1845 N N . ASP A 1 218 ? 6.835 6.306 -16.539 1.00 95.94 218 ASP A N 1
ATOM 1846 C CA . ASP A 1 218 ? 7.510 5.802 -15.339 1.00 95.94 218 ASP A CA 1
ATOM 1847 C C . ASP A 1 218 ? 7.465 4.273 -15.280 1.00 95.94 218 ASP A C 1
ATOM 1849 O O . ASP A 1 218 ? 8.471 3.638 -14.971 1.00 95.94 218 ASP A O 1
ATOM 1853 N N . LYS A 1 219 ? 6.323 3.668 -15.640 1.00 95.81 219 LYS A N 1
ATOM 1854 C CA . LYS A 1 219 ? 6.169 2.203 -15.703 1.00 95.81 219 LYS A CA 1
ATOM 1855 C C . LYS A 1 219 ? 7.092 1.590 -16.743 1.00 95.81 219 LYS A C 1
ATOM 1857 O O . LYS A 1 219 ? 7.768 0.606 -16.456 1.00 95.81 219 LYS A O 1
ATOM 1862 N N . ILE A 1 220 ? 7.121 2.177 -17.939 1.00 97.06 220 ILE A N 1
ATOM 1863 C CA . ILE A 1 220 ? 7.977 1.731 -19.041 1.00 97.06 220 ILE A CA 1
ATOM 1864 C C . ILE A 1 220 ? 9.451 1.845 -18.633 1.00 97.06 220 ILE A C 1
ATOM 1866 O O . ILE A 1 220 ? 10.211 0.892 -18.791 1.00 97.06 220 ILE A O 1
ATOM 1870 N N . TYR A 1 221 ? 9.844 2.981 -18.055 1.00 97.38 221 TYR A N 1
ATOM 1871 C CA . TYR A 1 221 ? 11.206 3.216 -17.584 1.00 97.38 221 TYR A CA 1
ATOM 1872 C C . TYR A 1 221 ? 11.618 2.228 -16.486 1.00 97.38 221 TYR A C 1
ATOM 1874 O O . TYR A 1 221 ? 12.674 1.603 -16.590 1.00 97.38 221 TYR A O 1
AT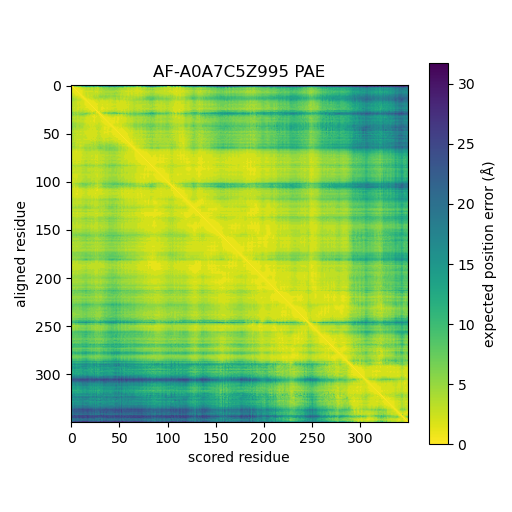OM 1882 N N . ALA A 1 222 ? 10.775 2.037 -15.467 1.00 96.56 222 ALA A N 1
ATOM 1883 C CA . ALA A 1 222 ? 11.019 1.066 -14.406 1.00 96.56 222 ALA A CA 1
ATOM 1884 C C . ALA A 1 222 ? 11.177 -0.348 -14.982 1.00 96.56 222 ALA A C 1
ATOM 1886 O O . ALA A 1 222 ? 12.127 -1.052 -14.646 1.00 96.56 222 ALA A O 1
ATOM 1887 N N . LEU A 1 223 ? 10.299 -0.746 -15.906 1.00 96.50 223 LEU A N 1
ATOM 1888 C CA . LEU A 1 223 ? 10.349 -2.064 -16.528 1.00 96.50 223 LEU A CA 1
ATOM 1889 C C . LEU A 1 223 ? 11.641 -2.286 -17.331 1.00 96.50 223 LEU A C 1
ATOM 1891 O O . LEU A 1 223 ? 12.248 -3.350 -17.211 1.00 96.50 223 LEU A O 1
ATOM 1895 N N . PHE A 1 224 ? 12.107 -1.287 -18.088 1.00 97.25 224 PHE A N 1
ATOM 1896 C CA . PHE A 1 224 ? 13.411 -1.362 -18.752 1.00 97.25 224 PHE A CA 1
ATOM 1897 C C . PHE A 1 224 ? 14.559 -1.541 -17.760 1.00 97.25 224 PHE A C 1
ATOM 1899 O O . PHE A 1 224 ? 15.417 -2.393 -17.983 1.00 97.25 224 PHE A O 1
ATOM 1906 N N . LYS A 1 225 ? 14.564 -0.783 -16.658 1.00 96.00 225 LYS A N 1
ATOM 1907 C CA . LYS A 1 225 ? 15.590 -0.904 -15.612 1.00 96.00 225 LYS A CA 1
ATOM 1908 C C . LYS A 1 225 ? 15.623 -2.301 -14.987 1.00 96.00 225 LYS A C 1
ATOM 1910 O O . LYS A 1 225 ? 16.709 -2.802 -14.728 1.00 96.00 225 LYS A O 1
ATOM 1915 N N . TYR A 1 226 ? 14.471 -2.942 -14.776 1.00 95.50 226 TYR A N 1
ATOM 1916 C CA . TYR A 1 226 ? 14.420 -4.298 -14.213 1.00 95.50 226 TYR A CA 1
ATOM 1917 C C . TYR A 1 226 ? 14.809 -5.392 -15.205 1.00 95.50 226 TYR A C 1
ATOM 1919 O O . TYR A 1 226 ? 15.441 -6.369 -14.817 1.00 95.50 226 TYR A O 1
ATOM 1927 N N . LEU A 1 227 ? 14.409 -5.262 -16.470 1.00 95.06 227 LEU A N 1
ATOM 1928 C CA . LEU A 1 227 ? 14.669 -6.291 -17.482 1.00 95.06 227 LEU A CA 1
ATOM 1929 C C . LEU A 1 227 ? 16.044 -6.150 -18.136 1.00 95.06 227 LEU A C 1
ATOM 1931 O O . LEU A 1 227 ? 16.520 -7.112 -18.734 1.00 95.06 227 LEU A O 1
ATOM 1935 N N . ASN A 1 228 ? 16.650 -4.964 -18.035 1.00 94.06 228 ASN A N 1
ATOM 1936 C CA . ASN A 1 228 ? 17.989 -4.627 -18.508 1.00 94.06 228 ASN A CA 1
ATOM 1937 C C . ASN A 1 228 ? 18.277 -5.069 -19.954 1.00 94.06 228 ASN A C 1
ATOM 1939 O O . ASN A 1 228 ? 19.358 -5.557 -20.279 1.00 94.06 228 ASN A O 1
ATOM 1943 N N . LYS A 1 229 ? 17.276 -4.946 -20.831 1.00 93.00 229 LYS A N 1
ATOM 1944 C CA . LYS A 1 229 ? 17.399 -5.272 -22.252 1.00 93.00 229 LYS A CA 1
ATOM 1945 C C . LYS A 1 229 ? 16.427 -4.464 -23.109 1.00 93.00 229 LYS A C 1
ATOM 1947 O O . LYS A 1 229 ? 15.361 -4.087 -22.610 1.00 93.00 229 LYS A O 1
ATOM 1952 N N . PRO A 1 230 ? 16.756 -4.202 -24.388 1.00 95.38 230 PRO A N 1
ATOM 1953 C CA . PRO A 1 230 ? 15.822 -3.588 -25.323 1.00 95.38 230 PRO A CA 1
ATOM 1954 C C . PRO A 1 230 ? 14.594 -4.468 -25.537 1.00 95.38 230 PRO A C 1
ATOM 1956 O O . PRO A 1 230 ? 14.692 -5.695 -25.516 1.00 95.38 230 PRO A O 1
ATOM 1959 N N . LEU A 1 231 ? 13.440 -3.839 -25.742 1.00 97.00 231 LEU A N 1
ATOM 1960 C CA . LEU A 1 231 ? 12.155 -4.526 -25.850 1.00 97.00 231 LEU A CA 1
ATOM 1961 C C . LEU A 1 231 ? 11.312 -3.925 -26.958 1.00 97.00 231 LEU A C 1
ATOM 1963 O O . LEU A 1 231 ? 11.329 -2.711 -27.196 1.00 97.00 231 LEU A O 1
ATOM 1967 N N . HIS A 1 232 ? 10.532 -4.779 -27.610 1.00 97.38 232 HIS A N 1
ATOM 1968 C CA . HIS A 1 232 ? 9.500 -4.314 -28.518 1.00 97.38 232 HIS A CA 1
ATOM 1969 C C . HIS A 1 232 ? 8.338 -3.683 -27.726 1.00 97.38 232 HIS A C 1
ATOM 1971 O O . HIS A 1 232 ? 7.977 -4.163 -26.652 1.00 97.38 232 HIS A O 1
ATOM 1977 N N . PHE A 1 233 ? 7.683 -2.642 -28.248 1.00 97.12 233 PHE A N 1
ATOM 1978 C CA . PHE A 1 233 ? 6.583 -1.969 -27.525 1.00 97.12 233 PHE A CA 1
ATOM 1979 C C . PHE A 1 233 ? 5.409 -2.907 -27.163 1.00 97.12 233 PHE A C 1
ATOM 1981 O O . PHE A 1 233 ? 4.765 -2.731 -26.130 1.00 97.12 233 PHE A O 1
ATOM 1988 N N . LYS A 1 234 ? 5.153 -3.936 -27.984 1.00 97.31 234 LYS A N 1
ATOM 1989 C CA . LYS A 1 234 ? 4.188 -5.010 -27.663 1.00 97.31 234 LYS A CA 1
ATOM 1990 C C . LYS A 1 234 ? 4.671 -5.911 -26.520 1.00 97.31 234 LYS A C 1
ATOM 1992 O O . LYS A 1 234 ? 3.886 -6.249 -25.649 1.00 97.31 234 LYS A O 1
ATOM 1997 N N . GLU A 1 235 ? 5.961 -6.239 -26.471 1.00 97.31 235 GLU A N 1
ATOM 1998 C CA . GLU A 1 235 ? 6.525 -7.023 -25.364 1.00 97.31 235 GLU A CA 1
ATOM 1999 C C . GLU A 1 235 ? 6.475 -6.235 -24.051 1.00 97.31 235 GLU A C 1
ATOM 2001 O O . GLU A 1 235 ? 6.158 -6.803 -23.008 1.00 97.31 235 GLU A O 1
ATOM 2006 N N . LEU A 1 236 ? 6.714 -4.917 -24.097 1.00 96.81 236 LEU A N 1
ATOM 2007 C CA . LEU A 1 236 ? 6.534 -4.027 -22.946 1.00 96.81 236 LEU A CA 1
ATOM 2008 C C . LEU A 1 236 ? 5.099 -4.080 -22.413 1.00 96.81 236 LEU A C 1
ATOM 2010 O O . LEU A 1 236 ? 4.906 -4.226 -21.207 1.00 96.81 236 LEU A O 1
ATOM 2014 N N . HIS A 1 237 ? 4.100 -3.998 -23.298 1.00 97.12 237 HIS A N 1
ATOM 2015 C CA . HIS A 1 237 ? 2.693 -4.168 -22.928 1.00 97.12 237 HIS A CA 1
ATOM 2016 C C . HIS A 1 237 ? 2.455 -5.504 -22.214 1.00 97.12 237 HIS A C 1
ATOM 2018 O O . HIS A 1 237 ? 1.889 -5.536 -21.120 1.00 97.12 237 HIS A O 1
ATOM 2024 N N . ASP A 1 238 ? 2.929 -6.601 -22.801 1.00 97.38 238 ASP A N 1
ATOM 2025 C CA . ASP A 1 238 ? 2.692 -7.943 -22.273 1.00 97.38 238 ASP A CA 1
ATOM 2026 C C . ASP A 1 238 ? 3.392 -8.160 -20.928 1.00 97.38 238 ASP A C 1
ATOM 2028 O O . ASP A 1 238 ? 2.832 -8.774 -20.018 1.00 97.38 238 ASP A O 1
ATOM 2032 N N . HIS A 1 239 ? 4.592 -7.608 -20.759 1.00 96.75 239 HIS A N 1
ATOM 2033 C CA . HIS A 1 239 ? 5.309 -7.624 -19.489 1.00 96.75 239 HIS A CA 1
ATOM 2034 C C . HIS A 1 239 ? 4.593 -6.797 -18.418 1.00 96.75 239 HIS A C 1
ATOM 2036 O O . HIS A 1 239 ? 4.431 -7.284 -17.300 1.00 96.75 239 HIS A O 1
ATOM 2042 N N . LEU A 1 240 ? 4.116 -5.589 -18.743 1.00 95.88 240 LEU A N 1
ATOM 2043 C CA . LEU A 1 240 ? 3.331 -4.780 -17.804 1.00 95.88 240 LEU A CA 1
ATOM 2044 C C . LEU A 1 240 ? 2.036 -5.489 -17.396 1.00 95.88 240 LEU A C 1
ATOM 2046 O O . LEU A 1 240 ? 1.681 -5.456 -16.221 1.00 95.88 240 LEU A O 1
ATOM 2050 N N . ARG A 1 241 ? 1.376 -6.186 -18.326 1.00 95.62 241 ARG A N 1
ATOM 2051 C CA . ARG A 1 241 ? 0.188 -7.002 -18.038 1.00 95.62 241 ARG A CA 1
ATOM 2052 C C . ARG A 1 241 ? 0.493 -8.168 -17.100 1.00 95.62 241 ARG A C 1
ATOM 2054 O O . ARG A 1 241 ? -0.245 -8.388 -16.146 1.00 95.62 241 ARG A O 1
ATOM 2061 N N . LYS A 1 242 ? 1.590 -8.896 -17.327 1.00 94.62 242 LYS A N 1
ATOM 2062 C CA . LYS A 1 242 ? 2.034 -9.964 -16.411 1.00 94.62 242 LYS A CA 1
ATOM 2063 C C . LYS A 1 242 ? 2.346 -9.412 -15.020 1.00 94.62 242 LYS A C 1
ATOM 2065 O O . LYS A 1 242 ? 1.986 -10.009 -14.013 1.00 94.62 242 LYS A O 1
ATOM 2070 N N . VAL A 1 243 ? 3.000 -8.255 -14.966 1.00 93.06 243 VAL A N 1
ATOM 2071 C CA . VAL A 1 243 ? 3.335 -7.561 -13.720 1.00 93.06 243 VAL A CA 1
ATOM 2072 C C . VAL A 1 243 ? 2.075 -7.119 -12.966 1.00 93.06 243 VAL A C 1
ATOM 2074 O O . VAL A 1 243 ? 1.995 -7.339 -11.761 1.00 93.06 243 VAL A O 1
ATOM 2077 N N . SER A 1 244 ? 1.073 -6.56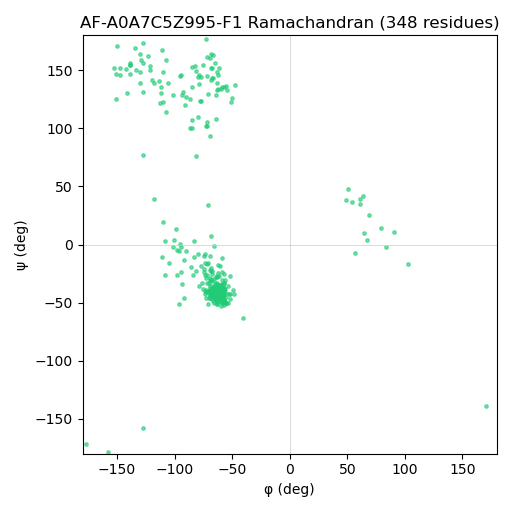2 -13.653 1.00 91.44 244 SER A N 1
ATOM 2078 C CA . SER A 1 244 ? -0.174 -6.102 -13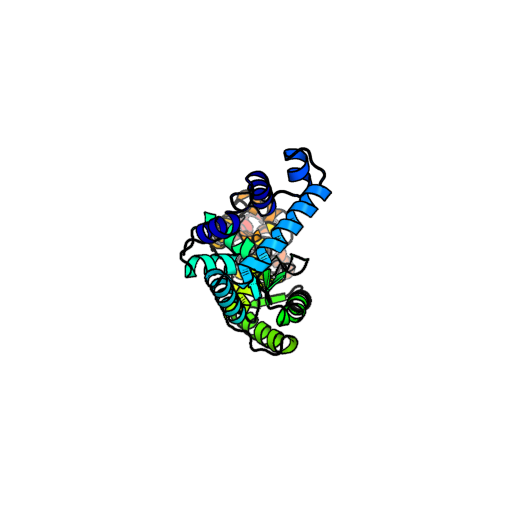.026 1.00 91.44 244 SER A CA 1
ATOM 2079 C C . SER A 1 244 ? -1.056 -7.236 -12.499 1.00 91.44 244 SER A C 1
ATOM 2081 O O . SER A 1 244 ? -1.906 -6.998 -11.647 1.00 91.44 244 SER A O 1
ATOM 2083 N N . GLN A 1 245 ? -0.875 -8.456 -13.015 1.00 90.44 245 GLN A N 1
ATOM 2084 C CA . GLN A 1 245 ? -1.578 -9.668 -12.575 1.00 90.44 245 GLN A CA 1
ATOM 2085 C C . GLN A 1 245 ? -1.000 -10.276 -11.293 1.00 90.44 245 GLN A C 1
ATOM 2087 O O . GLN A 1 245 ? -1.595 -11.197 -10.739 1.00 90.44 245 GLN A O 1
ATOM 2092 N N . LYS A 1 246 ? 0.144 -9.789 -10.795 1.00 85.00 246 LYS A N 1
ATOM 2093 C CA . LYS A 1 246 ? 0.645 -10.197 -9.480 1.00 85.00 246 LYS A CA 1
ATOM 2094 C C . LYS A 1 246 ? -0.275 -9.623 -8.402 1.00 85.00 246 LYS A C 1
ATOM 2096 O O . LYS A 1 246 ? -0.126 -8.476 -7.984 1.00 85.00 246 LYS A O 1
ATOM 2101 N N . HIS A 1 247 ? -1.260 -10.417 -7.994 1.00 73.62 247 HIS A N 1
ATOM 2102 C CA . HIS A 1 247 ? -2.201 -10.059 -6.944 1.00 73.62 247 HIS A CA 1
ATOM 2103 C C . HIS A 1 247 ? -1.495 -10.121 -5.590 1.00 73.62 247 HIS A C 1
ATOM 2105 O O . HIS A 1 247 ? -1.268 -11.194 -5.046 1.00 73.62 247 HIS A O 1
ATOM 2111 N N . HIS A 1 248 ? -1.131 -8.954 -5.067 1.00 85.50 248 HIS A N 1
ATOM 2112 C CA . HIS A 1 248 ? -0.642 -8.793 -3.705 1.00 85.50 248 HIS A CA 1
ATOM 2113 C C . HIS A 1 248 ? -1.217 -7.493 -3.143 1.00 85.50 248 HIS A C 1
ATOM 2115 O O . HIS A 1 248 ? -1.158 -6.453 -3.806 1.00 85.50 248 HIS A O 1
ATOM 2121 N N . GLU A 1 249 ? -1.793 -7.535 -1.944 1.00 89.12 249 GLU A N 1
ATOM 2122 C CA . GLU A 1 249 ? -2.457 -6.370 -1.342 1.00 89.12 249 GLU A CA 1
ATOM 2123 C C . GLU A 1 249 ? -1.486 -5.212 -1.066 1.00 89.12 249 GLU A C 1
ATOM 2125 O O . GLU A 1 249 ? -1.830 -4.057 -1.298 1.00 89.12 249 GLU A O 1
ATOM 2130 N N . LEU A 1 250 ? -0.237 -5.538 -0.711 1.00 93.38 250 LEU A N 1
ATOM 2131 C CA . LEU A 1 250 ? 0.846 -4.571 -0.480 1.00 93.38 250 LEU A CA 1
ATOM 2132 C C . LEU A 1 250 ? 1.427 -3.927 -1.752 1.00 93.38 250 LEU A C 1
ATOM 2134 O O . LEU A 1 250 ? 2.261 -3.026 -1.648 1.00 93.38 250 LEU A O 1
ATOM 2138 N N . ILE A 1 251 ? 1.049 -4.382 -2.956 1.00 95.06 251 ILE A N 1
ATOM 2139 C CA . ILE A 1 251 ? 1.535 -3.759 -4.194 1.00 95.06 251 ILE A CA 1
ATOM 2140 C C . ILE A 1 251 ? 0.767 -2.466 -4.451 1.00 95.06 251 ILE A C 1
ATOM 2142 O O . ILE A 1 251 ? -0.459 -2.465 -4.621 1.00 95.06 251 ILE A O 1
ATOM 2146 N N . HIS A 1 252 ? 1.511 -1.363 -4.573 1.00 95.00 252 HIS A N 1
ATOM 2147 C CA . HIS A 1 252 ? 0.920 -0.051 -4.810 1.00 95.00 252 HIS A CA 1
ATOM 2148 C C . HIS A 1 252 ? 0.009 -0.052 -6.050 1.00 95.00 252 HIS A C 1
ATOM 2150 O O . HIS A 1 252 ? 0.389 -0.493 -7.141 1.00 95.00 252 HIS A O 1
ATOM 2156 N N . ARG A 1 253 ? -1.192 0.529 -5.911 1.00 93.69 253 ARG A N 1
ATOM 2157 C CA . ARG A 1 253 ? -2.259 0.531 -6.935 1.00 93.69 253 ARG A CA 1
ATOM 2158 C C . ARG A 1 253 ? -1.825 1.004 -8.323 1.00 93.69 253 ARG A C 1
ATOM 2160 O O . ARG A 1 253 ? -2.415 0.604 -9.321 1.00 93.69 253 ARG A O 1
ATOM 2167 N N . PHE A 1 254 ? -0.795 1.845 -8.411 1.00 94.81 254 PHE A N 1
ATOM 2168 C CA . PHE A 1 254 ? -0.294 2.332 -9.698 1.00 94.81 254 PHE A CA 1
ATOM 2169 C C . PHE A 1 254 ? 0.241 1.221 -10.599 1.00 94.81 254 PHE A C 1
ATOM 2171 O O . PHE A 1 254 ? 0.152 1.373 -11.813 1.00 94.81 254 PHE A O 1
ATOM 2178 N N . TRP A 1 255 ? 0.680 0.085 -10.058 1.00 94.75 255 TRP A N 1
ATOM 2179 C CA . TRP A 1 255 ? 1.076 -1.071 -10.866 1.00 94.75 255 TRP A CA 1
ATOM 2180 C C . TRP A 1 255 ? -0.098 -1.837 -11.490 1.00 94.75 255 TRP A C 1
ATOM 2182 O O . TRP A 1 255 ? 0.114 -2.586 -12.438 1.00 94.75 255 TRP A O 1
ATOM 2192 N N . LYS A 1 256 ? -1.334 -1.631 -11.013 1.00 90.50 256 LYS A N 1
ATOM 2193 C CA . LYS A 1 256 ? -2.514 -2.387 -11.468 1.00 90.50 256 LYS A CA 1
ATOM 2194 C C . LYS A 1 256 ? -3.019 -1.940 -12.844 1.00 90.50 256 LYS A C 1
ATOM 2196 O O . LYS A 1 256 ? -3.495 -2.756 -13.623 1.00 90.50 256 LYS A O 1
ATOM 2201 N N . ASN A 1 257 ? -2.884 -0.654 -13.170 1.00 88.50 257 ASN A N 1
ATOM 2202 C CA . ASN A 1 257 ? -3.359 -0.110 -14.445 1.00 88.50 257 ASN A CA 1
ATOM 2203 C C . ASN A 1 257 ? -2.298 -0.272 -15.539 1.00 88.50 257 ASN A C 1
ATOM 2205 O O . ASN A 1 257 ? -1.183 0.233 -15.389 1.00 88.50 257 ASN A O 1
ATOM 2209 N N . VAL A 1 258 ? -2.645 -0.891 -16.666 1.00 92.38 258 VAL A N 1
ATOM 2210 C CA . VAL A 1 258 ? -1.709 -1.129 -17.776 1.00 92.38 258 VAL A CA 1
ATOM 2211 C C . VAL A 1 258 ? -2.109 -0.296 -18.996 1.00 92.38 258 VAL A C 1
ATOM 2213 O O . VAL A 1 258 ? -3.238 -0.425 -19.466 1.00 92.38 258 VAL A O 1
ATOM 2216 N N . PRO A 1 259 ? -1.225 0.578 -19.516 1.00 93.44 259 PRO A N 1
ATOM 2217 C CA . PRO A 1 259 ? -1.486 1.289 -20.764 1.00 93.44 259 PRO A CA 1
ATOM 2218 C C . PRO A 1 259 ? -1.507 0.305 -21.937 1.00 93.44 259 PRO A C 1
ATOM 2220 O O . PRO A 1 259 ? -0.709 -0.627 -21.974 1.00 93.44 259 PRO A O 1
ATOM 2223 N N . ASN A 1 260 ? -2.383 0.529 -22.920 1.00 95.38 260 ASN A N 1
ATOM 2224 C CA . ASN A 1 260 ? -2.408 -0.297 -24.128 1.00 95.38 260 ASN A CA 1
ATOM 2225 C C . ASN A 1 260 ? -1.124 -0.110 -24.969 1.00 95.38 260 ASN A C 1
ATOM 2227 O O . ASN A 1 260 ? -0.387 0.867 -24.811 1.00 95.38 260 ASN A O 1
ATOM 2231 N N . ALA A 1 261 ? -0.864 -1.042 -25.890 1.00 96.31 261 ALA A N 1
ATOM 2232 C CA . ALA A 1 261 ? 0.351 -1.035 -26.708 1.00 96.31 261 ALA A CA 1
ATOM 2233 C C . ALA A 1 261 ? 0.529 0.251 -27.543 1.00 96.31 261 ALA A C 1
ATOM 2235 O O . ALA A 1 261 ? 1.655 0.722 -27.700 1.00 96.31 261 ALA A O 1
ATOM 2236 N N . SER A 1 262 ? -0.560 0.845 -28.040 1.00 95.38 262 SER A N 1
ATOM 2237 C CA . SER A 1 262 ? -0.516 2.102 -28.800 1.00 95.38 262 SER A CA 1
ATOM 2238 C C . SER A 1 262 ? -0.104 3.282 -27.918 1.00 95.38 262 SER A C 1
ATOM 2240 O O . SER A 1 262 ? 0.741 4.083 -28.312 1.00 95.38 262 SER A O 1
ATOM 2242 N N . THR A 1 263 ? -0.639 3.367 -26.698 1.00 96.00 263 THR A N 1
ATOM 2243 C CA . THR A 1 263 ? -0.230 4.360 -25.699 1.00 96.00 263 THR A CA 1
ATOM 2244 C C . THR A 1 263 ? 1.243 4.192 -25.349 1.00 96.00 263 THR A C 1
ATOM 2246 O O . THR A 1 263 ? 1.973 5.175 -25.362 1.00 96.00 263 THR A O 1
ATOM 2249 N N . ILE A 1 264 ? 1.707 2.962 -25.110 1.00 96.94 264 ILE A N 1
ATOM 2250 C CA . ILE A 1 264 ? 3.126 2.686 -24.836 1.00 96.94 264 ILE A CA 1
ATOM 2251 C C . ILE A 1 264 ? 4.006 3.172 -25.989 1.00 96.94 264 ILE A C 1
ATOM 2253 O O . ILE A 1 264 ? 4.983 3.876 -25.752 1.00 96.94 264 ILE A O 1
ATOM 2257 N N . HIS A 1 265 ? 3.648 2.848 -27.232 1.00 96.50 265 HIS A N 1
ATOM 2258 C CA . HIS A 1 265 ? 4.387 3.296 -28.410 1.00 96.50 265 HIS A CA 1
ATOM 2259 C C . HIS A 1 265 ? 4.470 4.829 -28.493 1.00 96.50 265 HIS A C 1
ATOM 2261 O O . HIS A 1 265 ? 5.550 5.378 -28.704 1.00 96.50 265 HIS A O 1
ATOM 2267 N N . ASN A 1 266 ? 3.361 5.527 -28.240 1.00 96.06 266 ASN A N 1
ATOM 2268 C CA . ASN A 1 266 ? 3.330 6.989 -28.232 1.00 96.06 266 ASN A CA 1
ATOM 2269 C C . ASN A 1 266 ? 4.208 7.585 -27.120 1.00 96.06 266 ASN A C 1
ATOM 2271 O O . ASN A 1 266 ? 4.931 8.548 -27.367 1.00 96.06 266 ASN A O 1
ATOM 2275 N N . GLU A 1 267 ? 4.179 7.015 -25.914 1.00 96.44 267 GLU A N 1
ATOM 2276 C CA . GLU A 1 267 ? 5.020 7.458 -24.793 1.00 96.44 267 GLU A CA 1
ATOM 2277 C C . GLU A 1 267 ? 6.514 7.225 -25.055 1.00 96.44 267 GLU A C 1
ATOM 2279 O O . GLU A 1 267 ? 7.345 8.062 -24.697 1.00 96.44 267 GLU A O 1
ATOM 2284 N N . LEU A 1 268 ? 6.856 6.119 -25.724 1.00 96.81 268 LEU A N 1
ATOM 2285 C CA . LEU A 1 268 ? 8.226 5.806 -26.131 1.00 96.81 268 LEU A CA 1
ATOM 2286 C C . LEU A 1 268 ? 8.773 6.807 -27.154 1.00 96.81 268 LEU A C 1
ATOM 2288 O O . LEU A 1 268 ? 9.944 7.160 -27.086 1.00 96.81 268 LEU A O 1
ATOM 2292 N N . ILE A 1 269 ? 7.934 7.267 -28.088 1.00 94.62 269 ILE A N 1
ATOM 2293 C CA . ILE A 1 269 ? 8.319 8.258 -29.106 1.00 94.62 269 ILE A CA 1
ATOM 2294 C C . ILE A 1 269 ? 8.466 9.656 -28.498 1.00 94.62 269 ILE A C 1
ATOM 2296 O O . ILE A 1 269 ? 9.394 10.381 -28.847 1.00 94.62 269 ILE A O 1
ATOM 2300 N N . LYS A 1 270 ? 7.545 10.053 -27.612 1.00 94.81 270 LYS A N 1
ATOM 2301 C CA . LYS A 1 270 ? 7.511 11.408 -27.034 1.00 94.81 270 LYS A CA 1
ATOM 2302 C C . LYS A 1 270 ? 8.631 11.670 -26.028 1.00 94.81 270 LYS A C 1
ATOM 2304 O O . LYS A 1 270 ? 8.966 12.824 -25.783 1.00 94.81 270 LYS A O 1
ATOM 2309 N N . SER A 1 271 ? 9.151 10.628 -25.386 1.00 94.69 271 SER A N 1
ATOM 2310 C CA . SER A 1 271 ? 10.111 10.768 -24.295 1.00 94.69 271 SER A CA 1
ATOM 2311 C C . SER A 1 271 ? 11.551 10.709 -24.776 1.00 94.69 271 SER A C 1
ATOM 2313 O O . SER A 1 271 ? 11.965 9.738 -25.402 1.00 94.69 271 SER A O 1
ATOM 2315 N N . GLU A 1 272 ? 12.372 11.659 -24.337 1.00 94.00 272 GLU A N 1
ATOM 2316 C CA . GLU A 1 272 ? 13.818 11.599 -24.564 1.00 94.00 272 GLU A CA 1
ATOM 2317 C C . GLU A 1 272 ? 14.521 10.487 -23.774 1.00 94.00 272 GLU A C 1
ATOM 2319 O O . GLU A 1 272 ? 15.697 10.225 -24.003 1.00 94.00 272 GLU A O 1
ATOM 2324 N N . LYS A 1 273 ? 13.839 9.824 -22.832 1.00 95.06 273 LYS A N 1
ATOM 2325 C CA . LYS A 1 273 ? 14.428 8.735 -22.035 1.00 95.06 273 LYS A CA 1
ATOM 2326 C C . LYS A 1 273 ? 14.652 7.460 -22.849 1.00 95.06 273 LYS A C 1
ATOM 2328 O O . LYS A 1 273 ? 15.394 6.588 -22.394 1.00 95.06 273 LYS A O 1
ATOM 2333 N N . PHE A 1 274 ? 14.025 7.335 -24.018 1.00 96.44 274 PHE A N 1
ATOM 2334 C CA . PHE A 1 274 ? 14.068 6.130 -24.840 1.00 96.44 274 PHE A CA 1
ATOM 2335 C C . PHE A 1 274 ? 14.636 6.415 -26.227 1.00 96.44 274 PHE A C 1
ATOM 2337 O O . PHE A 1 274 ? 14.534 7.520 -26.754 1.00 96.44 274 PHE A O 1
ATOM 2344 N N . VAL A 1 275 ? 15.224 5.389 -26.835 1.00 95.00 275 VAL A N 1
ATOM 2345 C CA . VAL A 1 275 ? 15.761 5.437 -28.197 1.00 95.00 275 VAL A CA 1
ATOM 2346 C C . VAL A 1 275 ? 15.251 4.251 -29.007 1.00 95.00 275 VAL A C 1
ATOM 2348 O O . VAL A 1 275 ? 15.184 3.127 -28.508 1.00 95.00 275 VAL A O 1
ATOM 2351 N N . LEU A 1 276 ? 14.887 4.500 -30.268 1.00 94.75 276 LEU A N 1
ATOM 2352 C CA . LEU A 1 276 ? 14.478 3.459 -31.210 1.00 94.75 276 LEU A CA 1
ATOM 2353 C C . LEU A 1 276 ? 15.720 2.765 -31.790 1.00 94.75 276 LEU A C 1
ATOM 2355 O O . LEU A 1 276 ? 16.459 3.332 -32.606 1.00 94.75 276 LEU A O 1
ATOM 2359 N N . VAL A 1 277 ? 15.934 1.514 -31.394 1.00 92.75 277 VAL A N 1
ATOM 2360 C CA . VAL A 1 277 ? 17.136 0.736 -31.746 1.00 92.75 277 VAL A CA 1
ATOM 2361 C C . VAL A 1 277 ? 16.878 -0.315 -32.819 1.00 92.75 277 VAL A C 1
ATOM 2363 O O . VAL A 1 277 ? 17.819 -0.778 -33.452 1.00 92.75 277 VAL A O 1
ATOM 2366 N N . GLY A 1 278 ? 15.613 -0.643 -33.076 1.00 89.88 278 GLY A N 1
ATOM 2367 C CA . GLY A 1 278 ? 15.174 -1.563 -34.123 1.00 89.88 278 GLY A CA 1
ATOM 2368 C C . GLY A 1 278 ? 13.713 -1.302 -34.489 1.00 89.88 278 GLY A C 1
ATOM 2369 O O . GLY A 1 278 ? 13.086 -0.396 -33.946 1.00 89.88 278 GLY A O 1
ATOM 2370 N N . ARG A 1 279 ? 13.132 -2.078 -35.411 1.00 90.12 279 ARG A N 1
ATOM 2371 C CA . ARG A 1 279 ? 11.717 -1.900 -35.796 1.00 90.12 279 ARG A CA 1
ATOM 2372 C C . ARG A 1 279 ? 10.805 -2.194 -34.601 1.00 90.12 279 ARG A C 1
ATOM 2374 O O . ARG A 1 279 ? 10.684 -3.344 -34.200 1.00 90.12 279 ARG A O 1
ATOM 2381 N N . GLY A 1 280 ? 10.213 -1.142 -34.031 1.00 92.00 280 GLY A N 1
ATOM 2382 C CA . GLY A 1 280 ? 9.393 -1.213 -32.819 1.00 92.00 280 GLY A CA 1
ATOM 2383 C C . GLY A 1 280 ? 10.161 -1.576 -31.540 1.00 92.00 280 GLY A C 1
ATOM 2384 O O . GLY A 1 280 ? 9.526 -1.728 -30.499 1.00 92.00 280 GLY A O 1
ATOM 2385 N N . LEU A 1 281 ? 11.492 -1.716 -31.612 1.00 94.62 281 LEU A N 1
ATOM 2386 C CA . LEU A 1 281 ? 12.372 -2.027 -30.485 1.00 94.62 281 LEU A CA 1
ATOM 2387 C C . LEU A 1 281 ? 12.929 -0.745 -29.880 1.00 94.62 281 LEU A C 1
ATOM 2389 O O . LEU A 1 281 ? 13.545 0.062 -30.582 1.00 94.62 281 LEU A O 1
ATOM 2393 N N . TYR A 1 282 ? 12.789 -0.623 -28.568 1.00 97.12 282 TYR A N 1
ATOM 2394 C CA . TYR A 1 282 ? 13.250 0.524 -27.806 1.00 97.12 282 TYR A CA 1
ATOM 2395 C C . TYR A 1 282 ? 14.239 0.105 -26.725 1.00 97.12 282 TYR A C 1
ATOM 2397 O O . TYR A 1 282 ? 14.170 -1.001 -26.190 1.00 97.12 282 TYR A O 1
ATOM 2405 N N . ALA A 1 283 ? 15.151 1.015 -26.413 1.00 96.00 283 ALA A N 1
ATOM 2406 C CA . ALA A 1 283 ? 16.118 0.924 -25.328 1.00 96.00 283 ALA A CA 1
ATOM 2407 C C . ALA A 1 283 ? 16.084 2.214 -24.500 1.00 96.00 283 ALA A C 1
ATOM 2409 O O . ALA A 1 283 ? 15.574 3.236 -24.967 1.00 96.00 283 ALA A O 1
ATOM 2410 N N . LEU A 1 284 ? 16.650 2.190 -23.292 1.00 96.06 284 LEU A N 1
ATOM 2411 C CA . LEU A 1 284 ? 16.920 3.429 -22.562 1.00 96.06 284 LEU A CA 1
ATOM 2412 C C . LEU A 1 284 ? 18.025 4.219 -23.270 1.00 96.06 284 LEU A C 1
ATOM 2414 O O . LEU A 1 284 ? 18.991 3.638 -23.751 1.00 96.06 284 LEU A O 1
ATOM 2418 N N . LYS A 1 285 ? 17.903 5.548 -23.312 1.00 93.81 285 LYS A N 1
ATOM 2419 C CA . LYS A 1 285 ? 18.899 6.441 -23.934 1.00 93.81 285 LYS A CA 1
ATOM 2420 C C . LYS A 1 285 ? 20.263 6.399 -23.241 1.00 93.81 285 LYS A C 1
ATOM 2422 O O . LYS A 1 285 ? 21.276 6.667 -23.867 1.00 93.81 285 LYS A O 1
ATOM 2427 N N . GLU A 1 286 ? 20.279 6.085 -21.949 1.00 92.56 286 GLU A N 1
ATOM 2428 C CA . GLU A 1 286 ? 21.515 5.888 -21.181 1.00 92.56 286 GLU A CA 1
ATOM 2429 C C . GLU A 1 286 ? 22.240 4.581 -21.558 1.00 92.56 286 GLU A C 1
ATOM 2431 O O . GLU A 1 286 ? 23.401 4.401 -21.201 1.00 92.56 286 GLU A O 1
ATOM 2436 N N . TRP A 1 287 ? 21.554 3.648 -22.231 1.00 90.00 287 TRP A N 1
ATOM 2437 C CA . TRP A 1 287 ? 22.198 2.465 -22.787 1.00 90.00 287 TRP A CA 1
ATOM 2438 C C . TRP A 1 287 ? 22.918 2.882 -24.063 1.00 90.00 287 TRP A C 1
ATOM 2440 O O . TRP A 1 287 ? 22.424 3.726 -24.804 1.00 90.00 287 TRP A O 1
ATOM 2450 N N . ASP A 1 288 ? 24.074 2.279 -24.326 1.00 85.56 288 ASP A N 1
ATOM 2451 C CA . ASP A 1 288 ? 25.030 2.657 -25.379 1.00 85.56 288 ASP A CA 1
ATOM 2452 C C . ASP A 1 288 ? 24.547 2.352 -26.823 1.00 85.56 288 ASP A C 1
ATOM 2454 O O . ASP A 1 288 ? 25.316 2.003 -27.720 1.00 85.56 288 ASP A O 1
ATOM 2458 N N . TYR A 1 289 ? 23.241 2.472 -27.060 1.00 90.38 289 TYR A N 1
ATOM 2459 C CA . TYR A 1 289 ? 22.592 2.324 -28.350 1.00 90.38 289 TYR A CA 1
ATOM 2460 C C . TYR A 1 289 ? 22.387 3.673 -29.038 1.00 90.38 289 TYR A C 1
ATOM 2462 O O . TYR A 1 289 ? 22.047 4.687 -28.427 1.00 90.38 289 TYR A O 1
ATOM 2470 N N . SER A 1 290 ? 22.498 3.668 -30.363 1.00 84.25 290 SER A N 1
ATOM 2471 C CA . SER A 1 290 ? 22.253 4.843 -31.188 1.00 84.25 290 SER A CA 1
ATOM 2472 C C . SER A 1 290 ? 20.790 4.949 -31.628 1.00 84.25 290 SER A C 1
ATOM 2474 O O . SER A 1 290 ? 20.227 4.054 -32.276 1.00 84.25 290 SER A O 1
ATOM 2476 N N . GLY A 1 291 ? 20.194 6.112 -31.353 1.00 82.94 291 GLY A N 1
ATOM 2477 C CA . GLY A 1 291 ? 18.893 6.521 -31.888 1.00 82.94 291 GLY A CA 1
ATOM 2478 C C . GLY A 1 291 ? 18.923 6.939 -33.364 1.00 82.94 291 GLY A C 1
ATOM 2479 O O . GLY A 1 291 ? 17.863 7.083 -33.969 1.00 82.94 291 GLY A O 1
ATOM 2480 N N . LEU A 1 292 ? 20.103 7.095 -33.977 1.00 86.94 292 LEU A N 1
ATOM 2481 C CA . LEU A 1 292 ? 20.230 7.526 -35.373 1.00 86.94 292 LEU A CA 1
ATOM 2482 C C . LEU A 1 292 ? 19.714 6.478 -36.357 1.00 86.94 292 LEU A C 1
ATOM 2484 O O . LEU A 1 292 ? 19.794 5.274 -36.103 1.00 86.94 292 LEU A O 1
ATOM 2488 N N . PHE A 1 293 ? 19.242 6.907 -37.527 1.00 86.94 293 PHE A N 1
ATOM 2489 C CA . PHE A 1 293 ? 18.988 5.968 -38.617 1.00 86.94 293 PHE A CA 1
ATOM 2490 C C . PHE A 1 293 ? 20.287 5.277 -39.035 1.00 86.94 293 PHE A C 1
ATOM 2492 O O . PHE A 1 293 ? 21.368 5.847 -38.923 1.00 86.94 293 PHE A O 1
ATOM 2499 N N . VAL A 1 294 ? 20.180 4.054 -39.562 1.00 88.81 294 VAL A N 1
ATOM 2500 C CA . VAL A 1 294 ? 21.346 3.248 -39.967 1.00 88.81 294 VAL A CA 1
ATOM 2501 C C . VAL A 1 294 ? 22.273 4.038 -40.900 1.00 88.81 294 VAL A C 1
ATOM 2503 O O . VAL A 1 294 ? 23.481 4.037 -40.697 1.00 88.81 294 VAL A O 1
ATOM 2506 N N . LYS A 1 295 ? 21.710 4.772 -41.869 1.00 91.94 295 LYS A N 1
ATOM 2507 C CA . LYS A 1 295 ? 22.460 5.653 -42.777 1.00 91.94 295 LYS A CA 1
ATOM 2508 C C . LYS A 1 295 ? 23.276 6.733 -42.049 1.00 91.94 295 LYS A C 1
ATOM 2510 O O . LYS A 1 295 ? 24.434 6.956 -42.384 1.00 91.94 295 LYS A O 1
ATOM 2515 N N . ASP A 1 296 ? 22.693 7.372 -41.040 1.00 91.62 296 ASP A N 1
ATOM 2516 C CA . ASP A 1 296 ? 23.307 8.496 -40.332 1.00 91.62 296 ASP A CA 1
ATOM 2517 C C . ASP A 1 296 ? 24.350 7.985 -39.331 1.00 91.62 296 ASP A C 1
ATOM 2519 O O . ASP A 1 296 ? 25.422 8.569 -39.206 1.00 91.62 296 ASP A O 1
ATOM 2523 N N . LEU A 1 297 ? 24.087 6.828 -38.712 1.00 92.38 297 LEU A N 1
ATOM 2524 C CA . LEU A 1 297 ? 25.039 6.111 -37.866 1.00 92.38 297 LEU A CA 1
ATOM 2525 C C . LEU A 1 297 ? 26.276 5.653 -38.653 1.00 92.38 297 LEU A C 1
ATOM 2527 O O . LEU A 1 297 ? 27.394 5.821 -38.173 1.00 92.38 297 LEU A O 1
ATOM 2531 N N . ILE A 1 298 ? 26.099 5.120 -39.869 1.00 92.12 298 ILE A N 1
ATOM 2532 C CA . ILE A 1 298 ? 27.223 4.767 -40.755 1.00 92.12 298 ILE A CA 1
ATOM 2533 C C . ILE A 1 298 ? 28.097 6.000 -41.014 1.00 92.12 298 ILE A C 1
ATOM 2535 O O . ILE A 1 298 ? 29.315 5.939 -40.846 1.00 92.12 298 ILE A O 1
ATOM 2539 N N . LEU A 1 299 ? 27.484 7.127 -41.389 1.00 92.88 299 LEU A N 1
ATOM 2540 C CA . LEU A 1 299 ? 28.212 8.370 -41.647 1.00 92.88 299 LEU A CA 1
ATOM 2541 C C . LEU A 1 299 ? 28.917 8.895 -40.389 1.00 92.88 299 LEU A C 1
ATOM 2543 O O . LEU A 1 299 ? 30.047 9.370 -40.486 1.00 92.88 299 LEU A O 1
ATOM 2547 N N . GLU A 1 300 ? 28.291 8.800 -39.215 1.00 93.38 300 GLU A N 1
ATOM 2548 C CA . GLU A 1 300 ? 28.908 9.195 -37.945 1.00 93.38 300 GLU A CA 1
ATOM 2549 C C . GLU A 1 300 ? 30.144 8.346 -37.621 1.00 93.38 300 GLU A C 1
ATOM 2551 O O . GLU A 1 300 ? 31.197 8.898 -37.289 1.00 93.38 300 GLU A O 1
ATOM 2556 N N . ILE A 1 301 ? 30.045 7.019 -37.759 1.00 92.69 301 ILE A N 1
ATOM 2557 C CA . ILE A 1 301 ? 31.165 6.103 -37.509 1.00 92.69 301 ILE A CA 1
ATOM 2558 C C . ILE A 1 301 ? 32.329 6.430 -38.449 1.00 92.69 301 ILE A C 1
ATOM 2560 O O . ILE A 1 301 ? 33.459 6.584 -37.985 1.00 92.69 301 ILE A O 1
ATOM 2564 N N . LEU A 1 302 ? 32.059 6.614 -39.746 1.00 92.44 302 LEU A N 1
ATOM 2565 C CA . LEU A 1 302 ? 33.092 6.961 -40.727 1.00 92.44 302 LEU A CA 1
ATOM 2566 C C . LEU A 1 302 ? 33.734 8.331 -40.436 1.00 92.44 302 LEU A C 1
ATOM 2568 O O . LEU A 1 302 ? 34.958 8.458 -40.505 1.00 92.44 302 LEU A O 1
ATOM 2572 N N . LYS A 1 303 ? 32.941 9.339 -40.035 1.00 92.44 303 LYS A N 1
ATOM 2573 C CA . LYS A 1 303 ? 33.448 10.663 -39.611 1.00 92.44 303 LYS A CA 1
ATOM 2574 C C . LYS A 1 303 ? 34.384 10.563 -38.412 1.00 92.44 303 LYS A C 1
ATOM 2576 O O . LYS A 1 303 ? 35.421 11.224 -38.395 1.00 92.44 303 LYS A O 1
ATOM 2581 N N . LYS A 1 304 ? 34.039 9.735 -37.423 1.00 91.69 304 LYS A N 1
ATOM 2582 C CA . LYS A 1 304 ? 34.857 9.531 -36.219 1.00 91.69 304 LYS A CA 1
ATOM 2583 C C . LYS A 1 304 ? 36.156 8.781 -36.516 1.00 91.69 304 LYS A C 1
ATOM 2585 O O . LYS A 1 304 ? 37.195 9.145 -35.972 1.00 91.69 304 LYS A O 1
ATOM 2590 N N . HIS A 1 305 ? 36.117 7.775 -37.387 1.00 89.44 305 HIS A N 1
ATOM 2591 C CA . HIS A 1 305 ? 37.275 6.919 -37.667 1.00 89.44 305 HIS A CA 1
ATOM 2592 C C . HIS A 1 305 ? 38.366 7.580 -38.521 1.00 89.44 305 HIS A C 1
ATOM 2594 O O . HIS A 1 305 ? 39.517 7.150 -38.449 1.00 89.44 305 HIS A O 1
ATOM 2600 N N . LYS A 1 306 ? 38.029 8.604 -39.325 1.00 83.81 306 LYS A N 1
ATOM 2601 C CA . LYS A 1 306 ? 38.937 9.411 -40.179 1.00 83.81 306 LYS A CA 1
ATOM 2602 C C . LYS A 1 306 ? 39.790 8.646 -41.214 1.00 83.81 306 LYS A C 1
ATOM 2604 O O . LYS A 1 306 ? 40.442 9.284 -42.034 1.00 83.81 306 LYS A O 1
ATOM 2609 N N . LYS A 1 307 ? 39.796 7.311 -41.204 1.00 89.00 307 LYS A N 1
ATOM 2610 C CA . LYS A 1 307 ? 40.524 6.416 -42.119 1.00 89.00 307 LYS A CA 1
ATOM 2611 C C . LYS A 1 307 ? 39.562 5.392 -42.738 1.00 89.00 307 LYS A C 1
ATOM 2613 O O . LYS A 1 307 ? 38.534 5.110 -42.119 1.00 89.00 307 LYS A O 1
ATOM 2618 N N . PRO A 1 308 ? 39.879 4.819 -43.916 1.00 90.50 308 PRO A N 1
ATOM 2619 C CA . PRO A 1 308 ? 39.090 3.734 -44.493 1.00 90.50 308 PRO A CA 1
ATOM 2620 C C . PRO A 1 308 ? 38.987 2.531 -43.541 1.00 90.50 308 PRO A C 1
ATOM 2622 O O . PRO A 1 308 ? 39.983 2.120 -42.946 1.00 90.50 308 PRO A O 1
ATOM 2625 N N . ILE A 1 309 ? 37.785 1.972 -43.399 1.00 93.69 309 ILE A N 1
ATOM 2626 C CA . ILE A 1 309 ? 37.468 0.861 -42.487 1.00 93.69 309 ILE A CA 1
ATOM 2627 C C . ILE A 1 309 ? 36.995 -0.343 -43.311 1.00 93.69 309 ILE A C 1
ATOM 2629 O O . ILE A 1 309 ? 36.191 -0.149 -44.224 1.00 93.69 309 ILE A O 1
ATOM 2633 N N . PRO A 1 310 ? 37.397 -1.588 -42.994 1.00 94.69 310 PRO A N 1
ATOM 2634 C CA . PRO A 1 310 ? 36.811 -2.769 -43.622 1.00 94.69 310 PRO A CA 1
ATOM 2635 C C . PRO A 1 310 ? 35.286 -2.804 -43.475 1.00 94.69 310 PRO A C 1
ATOM 2637 O O . PRO A 1 310 ? 34.750 -2.556 -42.390 1.00 94.69 310 PRO A O 1
ATOM 2640 N N . LYS A 1 311 ? 34.580 -3.153 -44.557 1.00 91.56 311 LYS A N 1
ATOM 2641 C CA . LYS A 1 311 ? 33.109 -3.209 -44.592 1.00 91.56 311 LYS A CA 1
ATOM 2642 C C . LYS A 1 311 ? 32.518 -4.060 -43.462 1.00 91.56 311 LYS A C 1
ATOM 2644 O O . LYS A 1 311 ? 31.544 -3.641 -42.838 1.00 91.56 311 LYS A O 1
ATOM 2649 N N . GLU A 1 312 ? 33.107 -5.220 -43.175 1.00 91.44 312 GLU A N 1
ATOM 2650 C CA . GLU A 1 312 ? 32.633 -6.101 -42.098 1.00 91.44 312 GLU A CA 1
ATOM 2651 C C . GLU A 1 312 ? 32.874 -5.504 -40.704 1.00 91.44 312 GLU A C 1
ATOM 2653 O O . GLU A 1 312 ? 32.006 -5.605 -39.837 1.00 91.44 312 GLU A O 1
ATOM 2658 N N . THR A 1 313 ? 33.986 -4.792 -40.497 1.00 92.31 313 THR A N 1
ATOM 2659 C CA . THR A 1 313 ? 34.249 -4.067 -39.244 1.00 92.31 313 THR A CA 1
ATOM 2660 C C . THR A 1 313 ? 33.229 -2.950 -39.036 1.00 92.31 313 THR A C 1
ATOM 2662 O O . THR A 1 313 ? 32.609 -2.880 -37.977 1.00 92.31 313 THR A O 1
ATOM 2665 N N . LEU A 1 314 ? 32.970 -2.130 -40.061 1.00 92.94 314 LEU A N 1
ATOM 2666 C CA . LEU A 1 314 ? 31.933 -1.091 -40.015 1.00 92.94 314 LEU A CA 1
ATOM 2667 C C . LEU A 1 314 ? 30.555 -1.690 -39.698 1.00 92.94 314 LEU A C 1
ATOM 2669 O O . LEU A 1 314 ? 29.814 -1.164 -38.869 1.00 92.94 314 LEU A O 1
ATOM 2673 N N . LYS A 1 315 ? 30.218 -2.815 -40.334 1.00 93.19 315 LYS A N 1
ATOM 2674 C CA . LYS A 1 315 ? 28.963 -3.530 -40.100 1.00 93.19 315 LYS A CA 1
ATOM 2675 C C . LYS A 1 315 ? 28.844 -4.006 -38.652 1.00 93.19 315 LYS A C 1
ATOM 2677 O O . LYS A 1 315 ? 27.796 -3.793 -38.048 1.00 93.19 315 LYS A O 1
ATOM 2682 N N . LYS A 1 316 ? 29.906 -4.583 -38.082 1.00 93.00 316 LYS A N 1
ATOM 2683 C CA . LYS A 1 316 ? 29.946 -4.994 -36.671 1.00 93.00 316 LYS A CA 1
ATOM 2684 C C . LYS A 1 316 ? 29.717 -3.806 -35.731 1.00 93.00 316 LYS A C 1
ATOM 2686 O O . LYS A 1 316 ? 28.836 -3.880 -34.882 1.00 93.00 316 LYS A O 1
ATOM 2691 N N . MET A 1 317 ? 30.410 -2.688 -35.954 1.00 92.25 317 MET A N 1
ATOM 2692 C CA . MET A 1 317 ? 30.252 -1.468 -35.146 1.00 92.25 317 MET A CA 1
ATOM 2693 C C . MET A 1 317 ? 28.823 -0.903 -35.196 1.00 92.25 317 MET A C 1
ATOM 2695 O O . MET A 1 317 ? 28.295 -0.439 -34.187 1.00 92.25 317 MET A O 1
ATOM 2699 N N . VAL A 1 318 ? 28.166 -0.957 -36.361 1.00 91.94 318 VAL A N 1
ATOM 2700 C CA . VAL A 1 318 ? 26.757 -0.552 -36.495 1.00 91.94 318 VAL A CA 1
ATOM 2701 C C . VAL A 1 318 ? 25.837 -1.487 -35.706 1.00 91.94 318 VAL A C 1
ATOM 2703 O O . VAL A 1 318 ? 24.932 -1.001 -35.031 1.00 91.94 318 VAL A O 1
ATOM 2706 N N . LEU A 1 319 ? 26.058 -2.803 -35.779 1.00 91.56 319 LEU A N 1
ATOM 2707 C CA . LEU A 1 319 ? 25.233 -3.807 -35.094 1.00 91.56 319 LEU A CA 1
ATOM 2708 C C . LEU A 1 319 ? 25.388 -3.766 -33.566 1.00 91.56 319 LEU A C 1
ATOM 2710 O O . LEU A 1 319 ? 24.417 -4.008 -32.855 1.00 91.56 319 LEU A O 1
ATOM 2714 N N . GLU A 1 320 ? 26.568 -3.402 -33.059 1.00 90.50 320 GLU A N 1
ATOM 2715 C CA . GLU A 1 320 ? 26.805 -3.173 -31.624 1.00 90.50 320 GLU A CA 1
ATOM 2716 C C . GLU A 1 320 ? 25.997 -1.981 -31.095 1.00 90.50 320 GLU A C 1
ATOM 2718 O O . GLU A 1 320 ? 25.463 -2.025 -29.990 1.00 90.50 320 GLU A O 1
ATOM 2723 N N . LYS A 1 321 ? 25.856 -0.925 -31.903 1.00 89.25 321 LYS A N 1
ATOM 2724 C CA . LYS A 1 321 ? 25.124 0.293 -31.527 1.00 89.25 321 LYS A CA 1
ATOM 2725 C C . LYS A 1 321 ? 23.648 0.266 -31.930 1.00 89.25 321 LYS A C 1
ATOM 2727 O O . LYS A 1 321 ? 22.893 1.135 -31.491 1.00 89.25 321 LYS A O 1
ATOM 2732 N N . LYS A 1 322 ? 23.205 -0.668 -32.782 1.00 89.81 322 LYS A N 1
ATOM 2733 C CA . LYS A 1 322 ? 21.831 -0.700 -33.308 1.00 89.81 322 LYS A CA 1
ATOM 2734 C C . LYS A 1 322 ? 21.353 -2.119 -33.633 1.00 89.81 322 LYS A C 1
ATOM 2736 O O . LYS A 1 322 ? 21.935 -2.816 -34.458 1.00 89.81 322 LYS A O 1
ATOM 2741 N N . LEU A 1 323 ? 20.216 -2.507 -33.051 1.00 87.06 323 LEU A N 1
ATOM 2742 C CA . LEU A 1 323 ? 19.615 -3.837 -33.193 1.00 87.06 323 LEU A CA 1
ATOM 2743 C C . LEU A 1 323 ? 18.804 -3.963 -34.492 1.00 87.06 323 LEU A C 1
ATOM 2745 O O . LEU A 1 323 ? 17.570 -3.927 -34.507 1.00 87.06 323 LEU A O 1
ATOM 2749 N N . VAL A 1 324 ? 19.516 -4.108 -35.608 1.00 88.94 324 VAL A N 1
ATOM 2750 C CA . VAL A 1 324 ? 18.950 -4.330 -36.947 1.00 88.94 324 VAL A CA 1
ATOM 2751 C C . VAL A 1 324 ? 19.501 -5.606 -37.572 1.00 88.94 324 VAL A C 1
ATOM 2753 O O . VAL A 1 324 ? 20.533 -6.124 -37.158 1.00 88.94 324 VAL A O 1
ATOM 2756 N N . LYS A 1 325 ? 18.823 -6.118 -38.603 1.00 88.38 325 LYS A N 1
ATOM 2757 C CA . LYS A 1 325 ? 19.345 -7.263 -39.351 1.00 88.38 325 LYS A CA 1
ATOM 2758 C C . LYS A 1 325 ? 20.616 -6.873 -40.129 1.00 88.38 325 LYS A C 1
ATOM 2760 O O . LYS A 1 325 ? 20.644 -5.765 -40.681 1.00 88.38 325 LYS A O 1
ATOM 2765 N N . PRO A 1 326 ? 21.620 -7.760 -40.254 1.00 89.62 326 PRO A N 1
ATOM 2766 C CA . PRO A 1 326 ? 22.842 -7.516 -41.028 1.00 89.62 326 PRO A CA 1
ATOM 2767 C C . PRO A 1 326 ? 22.589 -6.984 -42.448 1.00 89.62 326 PRO A C 1
ATOM 2769 O O . PRO A 1 326 ? 23.268 -6.058 -42.900 1.00 89.62 326 PRO A O 1
ATOM 2772 N N . GLU A 1 327 ? 21.562 -7.501 -43.123 1.00 91.75 327 GLU A N 1
ATOM 2773 C CA . GLU A 1 327 ? 21.174 -7.119 -44.486 1.00 91.75 327 GLU A CA 1
ATOM 2774 C C . GLU A 1 327 ? 20.693 -5.665 -44.545 1.00 91.75 327 GLU A C 1
ATOM 2776 O O . GLU A 1 327 ? 20.884 -4.981 -45.547 1.00 91.75 327 GLU A O 1
ATOM 2781 N N . THR A 1 328 ? 20.114 -5.157 -43.451 1.00 90.12 328 THR A N 1
ATOM 2782 C CA . THR A 1 328 ? 19.664 -3.761 -43.356 1.00 90.12 328 THR A CA 1
ATOM 2783 C C . THR A 1 328 ? 20.852 -2.807 -43.394 1.00 90.12 328 THR A C 1
ATOM 2785 O O . THR A 1 328 ? 20.790 -1.779 -44.069 1.00 90.12 328 THR A O 1
ATOM 2788 N N . VAL A 1 329 ? 21.946 -3.154 -42.707 1.00 91.50 329 VAL A N 1
ATOM 2789 C CA . VAL A 1 329 ? 23.187 -2.365 -42.728 1.00 91.50 329 VAL A CA 1
ATOM 2790 C C . VAL A 1 329 ? 23.780 -2.370 -44.130 1.00 91.50 329 VAL A C 1
ATOM 2792 O O . VAL A 1 329 ? 24.103 -1.314 -44.667 1.00 91.50 329 VAL A O 1
ATOM 2795 N N . THR A 1 330 ? 23.842 -3.543 -44.761 1.00 90.75 330 THR A N 1
ATOM 2796 C CA . THR A 1 330 ? 24.331 -3.686 -46.135 1.00 90.75 330 THR A CA 1
ATOM 2797 C C . THR A 1 330 ? 23.492 -2.885 -47.135 1.00 90.75 330 THR A C 1
ATOM 2799 O O . THR A 1 330 ? 24.056 -2.158 -47.950 1.00 90.75 330 THR A O 1
ATOM 2802 N N . ALA A 1 331 ? 22.163 -2.940 -47.044 1.00 90.81 331 ALA A N 1
ATOM 2803 C CA . ALA A 1 331 ? 21.271 -2.168 -47.906 1.00 90.81 331 ALA A CA 1
ATOM 2804 C C . ALA A 1 331 ? 21.466 -0.650 -47.733 1.00 90.81 331 ALA A C 1
ATOM 2806 O O . ALA A 1 331 ? 21.583 0.071 -48.722 1.00 90.81 331 ALA A O 1
ATOM 2807 N N . ASN A 1 332 ? 21.567 -0.161 -46.490 1.00 91.50 332 ASN A N 1
ATOM 2808 C CA . ASN A 1 332 ? 21.802 1.263 -46.215 1.00 91.50 332 ASN A CA 1
ATOM 2809 C C . ASN A 1 332 ? 23.186 1.724 -46.691 1.00 91.50 332 ASN A C 1
ATOM 2811 O O . ASN A 1 332 ? 23.314 2.834 -47.199 1.00 91.50 332 ASN A O 1
ATOM 2815 N N . LEU A 1 333 ? 24.207 0.869 -46.588 1.00 90.38 333 LEU A N 1
ATOM 2816 C CA . LEU A 1 333 ? 25.537 1.155 -47.123 1.00 90.38 333 LEU A CA 1
ATOM 2817 C C . LEU A 1 333 ? 25.485 1.401 -48.639 1.00 90.38 333 LEU A C 1
ATOM 2819 O O . LEU A 1 333 ? 26.087 2.351 -49.131 1.00 90.38 333 LEU A O 1
ATOM 2823 N N . TYR A 1 334 ? 24.724 0.591 -49.381 1.00 88.25 334 TYR A N 1
ATOM 2824 C CA . TYR A 1 334 ? 24.551 0.784 -50.824 1.00 88.25 334 TYR A CA 1
ATOM 2825 C C . TYR A 1 334 ? 23.709 2.015 -51.176 1.00 88.25 334 TYR A C 1
ATOM 2827 O O . TYR A 1 334 ? 23.984 2.664 -52.182 1.00 88.25 334 TYR A O 1
ATOM 2835 N N . GLN A 1 335 ? 22.726 2.375 -50.349 1.00 89.88 335 GLN A N 1
ATOM 2836 C CA . GLN A 1 335 ? 21.945 3.608 -50.527 1.00 89.88 335 GLN A CA 1
ATOM 2837 C C . GLN A 1 335 ? 22.769 4.881 -50.287 1.00 89.88 335 GLN A C 1
ATOM 2839 O O . GLN A 1 335 ? 22.398 5.949 -50.762 1.00 89.88 335 GLN A O 1
ATOM 2844 N N . LEU A 1 336 ? 23.894 4.779 -49.574 1.00 90.62 336 LEU A N 1
ATOM 2845 C CA . LEU A 1 336 ? 24.832 5.882 -49.364 1.00 90.62 336 LEU A CA 1
ATOM 2846 C C . LEU A 1 336 ? 25.824 6.073 -50.525 1.00 90.62 336 LEU A C 1
ATOM 2848 O O . LEU A 1 336 ? 26.682 6.954 -50.432 1.00 90.62 336 LEU A O 1
ATOM 2852 N N . LYS A 1 337 ? 25.719 5.302 -51.621 1.00 81.94 337 LYS A N 1
ATOM 2853 C CA . LYS A 1 337 ? 26.521 5.522 -52.837 1.00 81.94 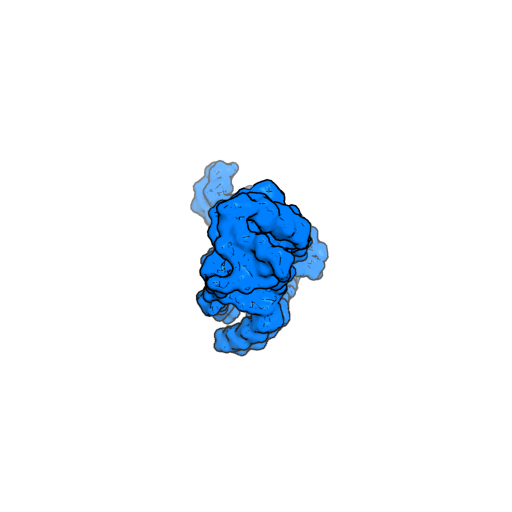337 LYS A CA 1
ATOM 2854 C C . LYS A 1 337 ? 26.412 6.990 -53.278 1.00 81.94 337 LYS A C 1
ATOM 2856 O O . LYS A 1 337 ? 25.316 7.501 -53.478 1.00 81.94 337 LYS A O 1
ATOM 2861 N N . GLY A 1 338 ? 27.557 7.665 -53.386 1.00 83.00 338 GLY A N 1
ATOM 2862 C CA . GLY A 1 338 ? 27.658 9.104 -53.673 1.00 83.00 338 GLY A CA 1
ATOM 2863 C C . GLY A 1 338 ? 27.972 9.983 -52.454 1.00 83.00 338 GLY A C 1
ATOM 2864 O O . GLY A 1 338 ? 28.423 11.108 -52.631 1.00 83.00 338 GLY A O 1
ATOM 2865 N N . LYS A 1 339 ? 27.797 9.474 -51.226 1.00 88.00 339 LYS A N 1
ATOM 2866 C CA . LYS A 1 339 ? 28.202 10.142 -49.968 1.00 88.00 339 LYS A CA 1
ATOM 2867 C C . LYS A 1 339 ? 29.368 9.460 -49.247 1.00 88.00 339 LYS A C 1
ATOM 2869 O O . LYS A 1 339 ? 29.855 10.003 -48.263 1.00 88.00 339 LYS A O 1
ATOM 2874 N N . ILE A 1 340 ? 29.731 8.258 -49.686 1.00 91.06 340 ILE A N 1
ATOM 2875 C CA . ILE A 1 340 ? 30.830 7.444 -49.163 1.00 91.06 340 ILE A CA 1
ATOM 2876 C C . ILE A 1 340 ? 31.570 6.794 -50.338 1.00 91.06 340 ILE A C 1
ATOM 2878 O O . ILE A 1 340 ? 30.962 6.539 -51.388 1.00 91.06 340 ILE A O 1
ATOM 2882 N N . LYS A 1 341 ? 32.851 6.470 -50.155 1.00 88.88 341 LYS A N 1
ATOM 2883 C CA . LYS A 1 341 ? 33.659 5.683 -51.099 1.00 88.88 341 LYS A CA 1
ATOM 2884 C C . LYS A 1 341 ? 33.781 4.239 -50.618 1.00 88.88 341 LYS A C 1
ATOM 2886 O O . LYS A 1 341 ? 34.149 3.991 -49.472 1.00 88.88 341 LYS A O 1
ATOM 2891 N N . ILE A 1 342 ? 33.476 3.293 -51.505 1.00 87.88 342 ILE A N 1
ATOM 2892 C CA . ILE A 1 342 ? 33.716 1.859 -51.304 1.00 87.88 342 ILE A CA 1
ATOM 2893 C C . ILE A 1 342 ? 34.883 1.480 -52.215 1.00 87.88 342 ILE A C 1
ATOM 2895 O O . ILE A 1 342 ? 34.756 1.569 -53.435 1.00 87.88 342 ILE A O 1
ATOM 2899 N N . HIS A 1 343 ? 36.010 1.111 -51.618 1.00 87.12 343 HIS A N 1
ATOM 2900 C CA . HIS A 1 343 ? 37.249 0.779 -52.320 1.00 87.12 343 HIS A CA 1
ATOM 2901 C C . HIS A 1 343 ? 37.216 -0.675 -52.833 1.00 87.12 343 HIS A C 1
ATOM 2903 O O . HIS A 1 343 ? 36.519 -1.501 -52.231 1.00 87.12 343 HIS A O 1
ATOM 2909 N N . PRO A 1 344 ? 37.949 -1.017 -53.911 1.00 79.88 344 PRO A N 1
ATOM 2910 C CA . PRO A 1 344 ? 37.973 -2.371 -54.484 1.00 79.88 344 PRO A CA 1
ATOM 2911 C C . PRO A 1 344 ? 38.374 -3.453 -53.468 1.00 79.88 344 PRO A C 1
ATOM 2913 O O . PRO A 1 344 ? 37.760 -4.515 -53.415 1.00 79.88 344 PRO A O 1
ATOM 2916 N N . GLU A 1 345 ? 39.323 -3.132 -52.590 1.00 83.12 345 GLU A N 1
ATOM 2917 C CA . GLU A 1 345 ? 39.793 -3.938 -51.453 1.00 83.12 345 GLU A CA 1
ATOM 2918 C C . GLU A 1 345 ? 38.775 -4.106 -50.299 1.00 83.12 345 GLU A C 1
ATOM 2920 O O . GLU A 1 345 ? 39.100 -4.649 -49.244 1.00 83.12 345 GLU A O 1
ATOM 2925 N N . GLY A 1 346 ? 37.525 -3.657 -50.461 1.00 83.88 346 GLY A N 1
ATOM 2926 C CA . GLY A 1 346 ? 36.461 -3.859 -49.469 1.00 83.88 346 GLY A CA 1
ATOM 2927 C C . GLY A 1 346 ? 36.502 -2.893 -48.279 1.00 83.88 346 GLY A C 1
ATOM 2928 O O . GLY A 1 346 ? 35.813 -3.110 -47.274 1.00 83.88 346 GLY A O 1
ATOM 2929 N N . LEU A 1 347 ? 37.283 -1.814 -48.388 1.00 89.62 347 LEU A N 1
ATOM 2930 C CA . LEU A 1 347 ? 37.321 -0.715 -47.423 1.00 89.62 347 LEU A CA 1
ATOM 2931 C C . LEU A 1 347 ? 36.223 0.317 -47.718 1.00 89.62 347 LEU A C 1
ATOM 2933 O O . LEU A 1 347 ? 35.806 0.505 -48.859 1.00 89.62 347 LEU A O 1
ATOM 2937 N N . VAL A 1 348 ? 35.779 1.026 -46.685 1.00 90.62 348 VAL A N 1
ATOM 2938 C CA . VAL A 1 348 ? 34.768 2.085 -46.760 1.00 90.62 348 VAL A CA 1
ATOM 2939 C C . VAL A 1 348 ? 35.309 3.351 -46.100 1.00 90.62 348 VAL A C 1
ATOM 2941 O O . VAL A 1 348 ? 35.800 3.299 -44.973 1.00 90.62 348 VAL A O 1
ATOM 2944 N N . SER A 1 349 ? 35.200 4.494 -46.775 1.00 90.56 349 SER A N 1
ATOM 2945 C CA . SER A 1 349 ? 35.529 5.821 -46.235 1.00 90.56 349 SER A CA 1
ATOM 2946 C C . SER A 1 349 ? 34.443 6.841 -46.578 1.00 90.56 349 SER A C 1
ATOM 2948 O O . SER A 1 349 ? 33.570 6.561 -47.401 1.00 90.56 349 SER A O 1
ATOM 2950 N N . LEU A 1 350 ? 34.499 8.025 -45.959 1.00 89.12 350 LEU A N 1
ATOM 2951 C CA . LEU A 1 350 ? 33.754 9.189 -46.458 1.00 89.12 350 LEU A CA 1
ATOM 2952 C C . LEU A 1 350 ? 34.196 9.561 -47.875 1.00 89.12 350 LEU A C 1
ATOM 2954 O O . LEU A 1 350 ? 35.384 9.317 -48.211 1.00 89.12 350 LEU A O 1
#

Foldseek 3Di:
DELVVVVCVLCVPPDPLLVVLVCQCLVLQHDHDQLCVSCVVVVHDSVVSVVSVVVSVVSCLVVLVPDPVLVVLLVVLQVVCVLQVFKFALCVSLVVSCVVVVYDPSRSSSSVVSQVNRPQKDFDPDDQFWHTIIGRNVCVVLVVVLSVVQLVVQVQHKDAQVVCLVVSQVSCCVRRVDGGHPVNVVRSLLITPFWFAFLVRMITGCNHLLQAVPDQLSLLVNVCVVVVDKDALVVSQVVLVVRLPPDDSRRDPNSVDGDDSVVSLVSQVPDPQWAAQEDSIIHGPVPQADNDDLLVLLVVVQVVVVDWDAPVVSLVVSCVRGVYDSVSNVVSVVVCVVVWDQDPVRTIHD